Protein AF-A0A959Z8W5-F1 (afdb_monomer)

Structure (mmCIF, N/CA/C/O backbone):
data_AF-A0A959Z8W5-F1
#
_entry.id   AF-A0A959Z8W5-F1
#
loop_
_atom_site.group_PDB
_atom_site.id
_atom_site.type_symbol
_atom_site.label_atom_id
_atom_site.label_alt_id
_atom_site.label_comp_id
_atom_site.label_asym_id
_atom_site.label_entity_id
_atom_site.label_seq_id
_atom_site.pdbx_PDB_ins_code
_atom_site.Cartn_x
_atom_site.Cartn_y
_atom_site.Cartn_z
_atom_site.occupancy
_atom_site.B_iso_or_equiv
_atom_site.auth_seq_id
_atom_site.auth_comp_id
_atom_site.auth_asym_id
_atom_site.auth_atom_id
_atom_site.pdbx_PD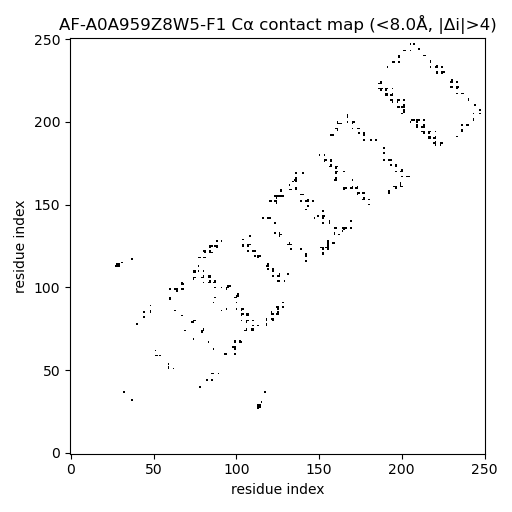B_model_num
ATOM 1 N N . MET A 1 1 ? 39.861 -3.688 -8.720 1.00 27.86 1 MET A N 1
ATOM 2 C CA . MET A 1 1 ? 38.473 -4.022 -9.106 1.00 27.86 1 MET A CA 1
ATOM 3 C C . MET A 1 1 ? 37.685 -4.248 -7.831 1.00 27.86 1 MET A C 1
ATOM 5 O O . MET A 1 1 ? 37.927 -5.244 -7.167 1.00 27.86 1 MET A O 1
ATOM 9 N N . THR A 1 2 ? 36.816 -3.315 -7.447 1.00 24.50 2 THR A N 1
ATOM 10 C CA . THR A 1 2 ? 36.090 -3.386 -6.170 1.00 24.50 2 THR A CA 1
ATOM 11 C C . THR A 1 2 ? 34.613 -3.610 -6.470 1.00 24.50 2 THR A C 1
ATOM 13 O O . THR A 1 2 ? 33.939 -2.719 -6.983 1.00 24.50 2 THR A O 1
ATOM 16 N N . LEU A 1 3 ? 34.141 -4.837 -6.227 1.00 22.05 3 LEU A N 1
ATOM 17 C CA . LEU A 1 3 ? 32.736 -5.229 -6.326 1.00 22.05 3 LEU A CA 1
ATOM 18 C C . LEU A 1 3 ? 31.924 -4.421 -5.301 1.00 22.05 3 LEU A C 1
ATOM 20 O O . LEU A 1 3 ? 32.094 -4.592 -4.096 1.00 22.05 3 LEU A O 1
ATOM 24 N N . VAL A 1 4 ? 31.037 -3.548 -5.776 1.00 25.16 4 VAL A N 1
ATOM 25 C CA . VAL A 1 4 ? 30.042 -2.880 -4.931 1.00 25.16 4 VAL A 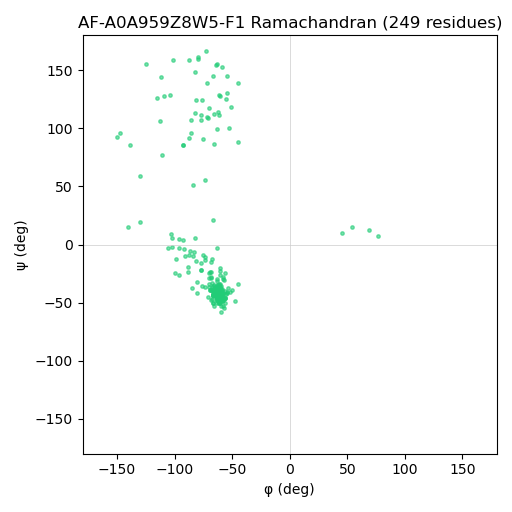CA 1
ATOM 26 C C . VAL A 1 4 ? 28.867 -3.835 -4.760 1.00 25.16 4 VAL A C 1
ATOM 28 O O . VAL A 1 4 ? 28.174 -4.167 -5.723 1.00 25.16 4 VAL A O 1
ATOM 31 N N . ALA A 1 5 ? 28.694 -4.299 -3.524 1.00 25.30 5 ALA A N 1
ATOM 32 C CA . ALA A 1 5 ? 27.608 -5.158 -3.093 1.00 25.30 5 ALA A CA 1
ATOM 33 C C . ALA A 1 5 ? 26.243 -4.540 -3.432 1.00 25.30 5 ALA A C 1
ATOM 35 O O . ALA A 1 5 ? 25.961 -3.372 -3.162 1.00 25.30 5 ALA A O 1
ATOM 36 N N . ILE A 1 6 ? 25.409 -5.369 -4.049 1.00 27.94 6 ILE A N 1
ATOM 37 C CA . ILE A 1 6 ? 24.016 -5.106 -4.383 1.00 27.94 6 ILE A CA 1
ATOM 38 C C . ILE A 1 6 ? 23.238 -4.864 -3.084 1.00 27.94 6 ILE A C 1
ATOM 40 O O . ILE A 1 6 ? 23.301 -5.659 -2.149 1.00 27.94 6 ILE A O 1
ATOM 44 N N . VAL A 1 7 ? 22.500 -3.756 -3.047 1.00 27.61 7 VAL A N 1
ATOM 45 C CA . VAL A 1 7 ? 21.592 -3.372 -1.963 1.00 27.61 7 VAL A CA 1
ATOM 46 C C . VAL A 1 7 ? 20.471 -4.410 -1.854 1.00 27.61 7 VAL A C 1
ATOM 48 O O . VAL A 1 7 ? 19.506 -4.387 -2.614 1.00 27.61 7 VAL A O 1
ATOM 51 N N . ILE A 1 8 ? 20.616 -5.327 -0.897 1.00 27.12 8 ILE A N 1
ATOM 52 C CA . ILE A 1 8 ? 19.532 -6.151 -0.363 1.00 27.12 8 ILE A CA 1
ATOM 53 C C . ILE A 1 8 ? 18.855 -5.338 0.740 1.00 27.12 8 ILE A C 1
ATOM 55 O O . ILE A 1 8 ? 19.376 -5.155 1.835 1.00 27.12 8 ILE A O 1
ATOM 59 N N . SER A 1 9 ? 17.663 -4.856 0.438 1.00 28.47 9 SER A N 1
ATOM 60 C CA . SER A 1 9 ? 16.663 -4.416 1.408 1.00 28.47 9 SER A CA 1
ATOM 61 C C . SER A 1 9 ? 15.346 -4.700 0.702 1.00 28.47 9 SER A C 1
ATOM 63 O O . SER A 1 9 ? 15.004 -3.966 -0.217 1.00 28.47 9 SER A O 1
ATOM 65 N N . VAL A 1 10 ? 14.724 -5.868 0.885 1.00 27.19 10 VAL A N 1
ATOM 66 C CA . VAL A 1 10 ? 13.944 -6.254 2.069 1.00 27.19 10 VAL A CA 1
ATOM 67 C C . VAL A 1 10 ? 14.078 -7.772 2.297 1.00 27.19 10 VAL A C 1
ATOM 69 O O . VAL A 1 10 ? 13.389 -8.558 1.662 1.00 27.19 10 VAL A O 1
ATOM 72 N N . ALA A 1 11 ? 14.989 -8.205 3.170 1.00 25.88 11 ALA A N 1
ATOM 73 C CA . ALA A 1 11 ? 15.106 -9.619 3.565 1.00 25.88 11 ALA A CA 1
ATOM 74 C C . ALA A 1 11 ? 15.402 -9.805 5.063 1.00 25.88 11 ALA A C 1
ATOM 76 O O . ALA A 1 11 ? 15.758 -10.892 5.505 1.00 25.88 11 ALA A O 1
ATOM 77 N N . SER A 1 12 ? 15.227 -8.765 5.881 1.00 26.31 12 SER A N 1
ATOM 78 C CA . SER A 1 12 ? 15.556 -8.831 7.312 1.00 26.31 12 SER A CA 1
ATOM 79 C C . SER A 1 12 ? 14.464 -9.463 8.188 1.00 26.31 12 SER A C 1
ATOM 81 O O . SER A 1 12 ? 14.635 -9.518 9.397 1.00 26.31 12 SER A O 1
ATOM 83 N N . PHE A 1 13 ? 13.385 -9.995 7.599 1.00 28.09 13 PHE A N 1
ATOM 84 C CA . PHE A 1 13 ? 12.475 -10.934 8.278 1.00 28.09 13 PHE A CA 1
ATOM 85 C C . PHE A 1 13 ? 12.639 -12.388 7.804 1.00 28.09 13 PHE A C 1
ATOM 87 O O . PHE A 1 13 ? 12.029 -13.281 8.378 1.00 28.09 13 PHE A O 1
ATOM 94 N N . ALA A 1 14 ? 13.502 -12.654 6.815 1.00 28.59 14 ALA A N 1
ATOM 95 C CA . ALA A 1 14 ? 13.759 -14.010 6.318 1.00 28.59 14 ALA A CA 1
ATOM 96 C C . ALA A 1 14 ? 14.942 -14.712 7.022 1.00 28.59 14 ALA A C 1
ATOM 98 O O . ALA A 1 14 ? 15.214 -15.875 6.748 1.00 28.59 14 ALA A O 1
ATOM 99 N N . GLN A 1 15 ? 15.663 -14.031 7.924 1.00 26.67 15 GLN A N 1
ATOM 100 C CA . GLN A 1 15 ? 16.891 -14.555 8.550 1.00 26.67 15 GLN A CA 1
ATOM 101 C C . GLN A 1 15 ? 16.711 -15.209 9.928 1.00 26.67 15 GLN A C 1
ATOM 103 O O . GLN A 1 15 ? 17.691 -15.654 10.519 1.00 26.67 15 GLN A O 1
ATOM 108 N N . GLN A 1 16 ? 15.482 -15.348 10.423 1.00 26.64 16 GLN A N 1
ATOM 109 C CA . GLN A 1 16 ? 15.185 -16.241 11.545 1.00 26.64 16 GLN A CA 1
ATOM 110 C C . GLN A 1 16 ? 14.350 -17.414 11.048 1.00 26.64 16 GLN A C 1
ATOM 112 O O . GLN A 1 16 ? 13.144 -17.396 11.225 1.00 26.64 16 GLN A O 1
ATOM 117 N N . GLY A 1 17 ? 14.997 -18.383 10.390 1.00 24.77 17 GLY A N 1
ATOM 118 C CA . GLY A 1 17 ? 14.692 -19.825 10.429 1.00 24.77 17 GLY A CA 1
ATOM 119 C C . GLY A 1 17 ? 13.252 -20.347 10.312 1.00 24.77 17 GLY A C 1
ATOM 120 O O . GLY A 1 17 ? 13.052 -21.537 10.526 1.00 24.77 17 GLY A O 1
ATOM 121 N N . TYR A 1 18 ? 12.254 -19.535 9.984 1.00 27.22 18 TYR A N 1
ATOM 122 C CA . TYR A 1 18 ? 10.923 -20.003 9.648 1.00 27.22 18 TYR A CA 1
ATOM 123 C C . TYR A 1 18 ? 10.932 -20.303 8.157 1.00 27.22 18 TYR A C 1
ATOM 125 O O . TYR A 1 18 ? 10.684 -19.432 7.322 1.00 27.22 18 TYR A O 1
ATOM 133 N N . GLU A 1 19 ? 11.248 -21.553 7.824 1.00 22.69 19 GLU A N 1
ATOM 134 C CA . GLU A 1 19 ? 10.741 -22.153 6.598 1.00 22.69 19 GLU A CA 1
ATOM 135 C C . GLU A 1 19 ? 9.223 -21.967 6.621 1.00 22.69 19 GLU A C 1
ATOM 137 O O . GLU A 1 19 ? 8.518 -22.656 7.352 1.00 22.69 19 GLU A O 1
ATOM 142 N N . VAL A 1 20 ? 8.710 -20.975 5.891 1.00 30.56 20 VAL A N 1
ATOM 143 C CA . VAL A 1 20 ? 7.276 -20.884 5.628 1.00 30.56 20 VAL A CA 1
ATOM 144 C C . VAL A 1 20 ? 6.994 -22.028 4.660 1.00 30.56 20 VAL A C 1
ATOM 146 O O . VAL A 1 20 ? 7.449 -21.955 3.513 1.00 30.56 20 VAL A O 1
ATOM 149 N N . PRO A 1 21 ? 6.306 -23.107 5.079 1.00 26.64 21 PRO A N 1
ATOM 150 C CA . PRO A 1 21 ? 5.976 -24.180 4.161 1.00 26.64 21 PRO A CA 1
ATOM 151 C C . PRO A 1 21 ? 5.116 -23.562 3.065 1.00 26.64 21 PRO A C 1
ATOM 153 O O . PRO A 1 21 ? 4.141 -22.870 3.366 1.00 26.64 21 PRO A O 1
ATOM 156 N N . ALA A 1 22 ? 5.482 -23.775 1.803 1.00 30.08 22 ALA A N 1
ATOM 157 C CA . ALA A 1 22 ? 4.639 -23.394 0.679 1.00 30.08 22 ALA A CA 1
ATOM 158 C C . ALA A 1 22 ? 3.229 -23.963 0.918 1.00 30.08 22 ALA A C 1
ATOM 160 O O . ALA A 1 22 ? 3.099 -25.187 1.012 1.00 30.08 22 ALA A O 1
ATOM 161 N N . PRO A 1 23 ? 2.166 -23.148 1.044 1.00 36.59 23 PRO A N 1
ATOM 162 C CA . PRO A 1 23 ? 0.847 -23.701 1.241 1.00 36.59 23 PRO A CA 1
ATOM 163 C C . PRO A 1 23 ? 0.265 -24.014 -0.129 1.00 36.59 23 PRO A C 1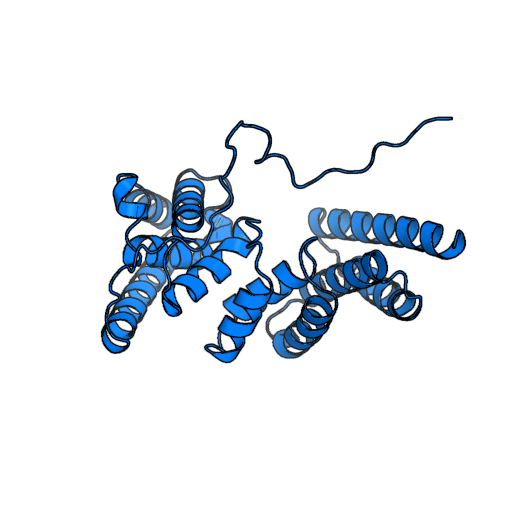
ATOM 165 O O . PRO A 1 23 ? -0.303 -23.178 -0.831 1.00 36.59 23 PRO A O 1
ATOM 168 N N . TRP A 1 24 ? 0.432 -25.276 -0.497 1.00 29.00 24 TRP A N 1
ATOM 169 C CA . TRP A 1 24 ? -0.502 -26.006 -1.334 1.00 29.00 24 TRP A CA 1
ATOM 170 C C . TRP A 1 24 ? -1.925 -25.724 -0.842 1.00 29.00 24 TRP A C 1
ATOM 172 O O . TRP A 1 24 ? -2.165 -25.702 0.365 1.00 29.00 24 TRP A O 1
ATOM 182 N N . TYR A 1 25 ? -2.851 -25.529 -1.782 1.00 32.31 25 TYR A N 1
ATOM 183 C CA . TYR A 1 25 ? -4.300 -25.498 -1.582 1.00 32.31 25 TYR A CA 1
ATOM 184 C C . TYR A 1 25 ? -4.748 -26.658 -0.674 1.00 32.31 25 TYR A C 1
ATOM 186 O O . TYR A 1 25 ? -5.047 -27.753 -1.151 1.00 32.31 25 TYR A O 1
ATOM 194 N N . SER A 1 26 ? -4.754 -26.452 0.643 1.00 32.94 26 SER A N 1
ATOM 195 C CA . SER A 1 26 ? -5.121 -27.476 1.615 1.00 32.94 26 SER A CA 1
ATOM 196 C C . SER A 1 26 ? -6.523 -27.189 2.140 1.00 32.94 26 SER A C 1
ATOM 198 O O . SER A 1 26 ? -6.872 -26.070 2.512 1.00 32.94 26 SER A O 1
ATOM 200 N N . LYS A 1 27 ? -7.338 -28.238 2.062 1.00 32.72 27 LYS A N 1
ATOM 201 C CA . LYS A 1 27 ? -8.796 -28.290 2.154 1.00 32.72 27 LYS A CA 1
ATOM 202 C C . LYS A 1 27 ? -9.329 -28.080 3.576 1.00 32.72 27 LYS A C 1
ATOM 204 O O . LYS A 1 27 ? -10.093 -28.906 4.069 1.00 32.72 27 LYS A O 1
ATOM 209 N N . THR A 1 28 ? -8.985 -26.991 4.245 1.00 34.94 28 THR A N 1
ATOM 210 C CA . THR A 1 28 ? -9.750 -26.548 5.419 1.00 34.94 28 THR A CA 1
ATOM 211 C C . THR A 1 28 ? -10.799 -25.554 4.962 1.00 34.94 28 THR A C 1
ATOM 213 O O . THR A 1 28 ? -10.593 -24.346 4.960 1.00 34.94 28 THR A O 1
ATOM 216 N N . SER A 1 29 ? -11.947 -26.087 4.538 1.00 34.78 29 SER A N 1
ATOM 217 C CA . SER A 1 29 ? -13.153 -25.298 4.311 1.00 34.78 29 SER A CA 1
ATOM 218 C C . SER A 1 29 ? -13.640 -24.751 5.653 1.00 34.78 29 SER A C 1
ATOM 220 O O . SER A 1 29 ? -14.463 -25.372 6.332 1.00 34.78 29 SER A O 1
ATOM 222 N N . VAL A 1 30 ? -13.117 -23.597 6.061 1.00 40.31 30 VAL A N 1
ATOM 223 C CA . VAL A 1 30 ? -13.756 -22.786 7.095 1.00 40.31 30 VAL A CA 1
ATOM 224 C C . VAL A 1 30 ? -15.125 -22.416 6.530 1.00 40.31 30 VAL A C 1
ATOM 226 O O . VAL A 1 30 ? -15.213 -21.731 5.515 1.00 40.31 30 VAL A O 1
ATOM 229 N N . LYS A 1 31 ? -16.208 -22.951 7.106 1.00 38.69 31 LYS A N 1
ATOM 230 C CA . LYS A 1 31 ? -17.566 -22.565 6.704 1.00 38.69 31 LYS A CA 1
ATOM 231 C C . LYS A 1 31 ? -17.759 -21.103 7.074 1.00 38.69 31 LYS A C 1
ATOM 233 O O . LYS A 1 31 ? -17.795 -20.763 8.252 1.00 38.69 31 LYS A O 1
ATOM 238 N N . LEU A 1 32 ? -17.868 -20.267 6.053 1.00 47.50 32 LEU A N 1
ATOM 239 C CA . LEU A 1 32 ? -17.951 -18.830 6.226 1.00 47.50 32 LEU A CA 1
ATOM 240 C C . LEU A 1 32 ? -19.368 -18.376 6.557 1.00 47.50 32 LEU A C 1
ATOM 242 O O . LEU A 1 32 ? -20.346 -18.970 6.086 1.00 47.50 32 LEU A O 1
ATOM 246 N N . PRO A 1 33 ? -19.491 -17.296 7.333 1.00 47.97 33 PRO A N 1
ATOM 247 C CA . PRO A 1 33 ? -20.766 -16.651 7.546 1.00 47.97 33 PRO A CA 1
ATOM 248 C C . PRO A 1 33 ? -21.302 -15.996 6.258 1.00 47.97 33 PRO A C 1
ATOM 250 O O . PRO A 1 33 ? -20.554 -15.480 5.430 1.00 47.97 33 PRO A O 1
ATOM 253 N N . LYS A 1 34 ? -22.629 -16.022 6.071 1.00 55.03 34 LYS A N 1
ATOM 254 C CA . LYS A 1 34 ? -23.312 -15.441 4.896 1.00 55.03 34 LYS A CA 1
ATOM 255 C C . LYS A 1 34 ? -23.011 -13.936 4.772 1.00 55.03 34 LYS A C 1
ATOM 257 O O . LYS A 1 34 ? -22.847 -13.253 5.778 1.00 55.03 34 LYS A O 1
ATOM 262 N N . THR A 1 35 ? -23.048 -13.388 3.556 1.00 58.50 35 THR A N 1
ATOM 263 C CA . THR A 1 35 ? -22.779 -11.970 3.209 1.00 58.50 35 THR A CA 1
ATOM 264 C C . THR A 1 35 ? -23.434 -10.921 4.124 1.00 58.50 35 THR A C 1
ATOM 266 O O . THR A 1 35 ? -22.830 -9.879 4.378 1.00 58.50 35 THR A O 1
ATOM 269 N N . ALA A 1 36 ? -24.630 -11.188 4.661 1.00 58.25 36 ALA A N 1
ATOM 270 C CA . ALA A 1 36 ? -25.321 -10.299 5.605 1.00 58.25 36 ALA A CA 1
ATOM 271 C C . ALA A 1 36 ? -24.618 -10.180 6.976 1.00 58.25 36 ALA A C 1
ATOM 273 O O . ALA A 1 36 ? -24.615 -9.117 7.592 1.00 58.25 36 ALA A O 1
ATOM 274 N N . GLN A 1 37 ? -23.964 -11.241 7.452 1.00 68.00 37 GLN A N 1
ATOM 275 C CA . GLN A 1 37 ? -23.247 -11.232 8.731 1.00 68.00 37 GLN A CA 1
ATOM 276 C C . GLN A 1 37 ? -21.984 -10.360 8.663 1.00 68.00 37 GLN A C 1
ATOM 278 O O . GLN A 1 37 ? -21.688 -9.626 9.605 1.00 68.00 37 GLN A O 1
ATOM 283 N N . TRP A 1 38 ? -21.289 -10.355 7.522 1.00 73.31 38 TRP A N 1
ATOM 284 C CA . TRP A 1 38 ? -20.138 -9.478 7.295 1.00 73.31 38 TRP A CA 1
ATOM 285 C C . TRP A 1 38 ? -20.515 -7.997 7.190 1.00 73.31 38 TRP A C 1
ATOM 287 O O . TRP A 1 38 ? -19.712 -7.143 7.554 1.00 73.31 38 TRP A O 1
ATOM 297 N N . GLN A 1 39 ? -21.722 -7.654 6.727 1.00 72.12 39 GLN A N 1
ATOM 298 C CA . GLN A 1 39 ? -22.191 -6.261 6.739 1.00 72.12 39 GLN A CA 1
ATOM 299 C C . GLN A 1 39 ? -22.302 -5.722 8.171 1.00 72.12 39 GLN A C 1
ATOM 301 O O . GLN A 1 39 ? -21.685 -4.704 8.483 1.00 72.12 39 GLN A O 1
ATOM 306 N N . ASN A 1 40 ? -22.974 -6.456 9.062 1.00 77.06 40 ASN A N 1
ATOM 307 C CA . ASN A 1 40 ? -23.084 -6.077 10.475 1.00 77.06 40 ASN A CA 1
ATOM 308 C C . ASN A 1 40 ? -21.713 -6.043 11.170 1.00 77.06 40 ASN A C 1
ATOM 310 O O . ASN A 1 40 ? -21.427 -5.159 11.984 1.00 77.06 40 ASN A O 1
ATOM 314 N N . TYR A 1 41 ? -20.835 -6.993 10.833 1.00 81.44 41 TYR A N 1
ATOM 315 C CA . TYR A 1 41 ? -19.485 -7.024 11.387 1.00 81.44 41 TYR A CA 1
ATOM 316 C C . TYR A 1 41 ? -18.650 -5.819 10.933 1.00 81.44 41 TYR A C 1
ATOM 318 O O . TYR A 1 41 ? -18.000 -5.175 11.756 1.00 81.44 41 TYR A O 1
ATOM 326 N N . ARG A 1 42 ? -18.732 -5.440 9.651 1.00 79.62 42 ARG A N 1
ATOM 327 C CA . ARG A 1 42 ? -18.086 -4.235 9.112 1.00 79.62 42 ARG A CA 1
ATOM 328 C C . ARG A 1 42 ? -18.508 -2.981 9.846 1.00 79.62 42 ARG A C 1
ATOM 330 O O . ARG A 1 42 ? -17.646 -2.222 10.280 1.00 79.62 42 ARG A O 1
ATOM 337 N N . GLU A 1 43 ? -19.809 -2.778 10.003 1.00 83.19 43 GLU A N 1
ATOM 338 C CA . GLU A 1 43 ? -20.340 -1.616 10.710 1.00 83.19 43 GLU A CA 1
ATOM 339 C C . GLU A 1 43 ? -19.822 -1.570 12.153 1.00 83.19 43 GLU A C 1
ATOM 341 O O . GLU A 1 43 ? -19.323 -0.542 12.614 1.00 83.19 43 GLU A O 1
ATOM 346 N N . THR A 1 44 ? -19.813 -2.718 12.834 1.00 87.56 44 THR A N 1
ATOM 347 C CA . THR A 1 44 ? -19.258 -2.844 14.189 1.00 87.56 44 THR A CA 1
ATOM 348 C C . THR A 1 44 ? -17.778 -2.451 14.244 1.00 87.56 44 THR A C 1
ATOM 350 O O . THR A 1 44 ? -17.363 -1.705 15.135 1.00 87.56 44 THR A O 1
ATOM 353 N N . VAL A 1 45 ? -16.967 -2.923 13.295 1.00 87.69 45 VAL A N 1
ATOM 354 C CA . VAL A 1 45 ? -15.532 -2.608 13.225 1.00 87.69 45 VAL A CA 1
ATOM 355 C C . VAL A 1 45 ? -15.304 -1.129 12.908 1.00 87.69 45 VAL A C 1
ATOM 357 O O . VAL A 1 45 ? -14.500 -0.482 13.580 1.00 87.69 45 VAL A O 1
ATOM 360 N N . GLN A 1 46 ? -16.050 -0.557 11.963 1.00 86.56 46 GLN A N 1
ATOM 361 C CA . GLN A 1 46 ? -15.951 0.866 11.625 1.00 86.56 46 GLN A CA 1
ATOM 362 C C . GLN A 1 46 ? -16.386 1.770 12.785 1.00 86.56 46 GLN A C 1
ATOM 364 O O . GLN A 1 46 ? -15.741 2.790 13.047 1.00 86.56 46 GLN A O 1
ATOM 369 N N . ASN A 1 47 ? -17.399 1.371 13.556 1.00 87.88 47 ASN A N 1
ATOM 370 C CA . ASN A 1 47 ? -17.796 2.065 14.780 1.00 87.88 47 ASN A CA 1
ATOM 371 C C . ASN A 1 47 ? -16.686 2.024 15.840 1.00 87.88 47 ASN A C 1
ATOM 373 O O . ASN A 1 47 ? -16.367 3.052 16.442 1.00 87.88 47 ASN A O 1
ATOM 377 N N . ARG A 1 48 ? -16.024 0.873 16.021 1.00 90.75 48 ARG A N 1
ATOM 378 C CA . ARG A 1 48 ? -14.862 0.748 16.921 1.00 90.75 48 ARG A CA 1
ATOM 379 C C . ARG A 1 48 ? -13.689 1.620 16.474 1.00 90.75 48 ARG A C 1
ATOM 381 O O . ARG A 1 48 ? -13.109 2.320 17.300 1.00 90.75 48 ARG A O 1
ATOM 388 N N . ILE A 1 49 ? -13.354 1.622 15.185 1.00 91.38 49 ILE A N 1
ATOM 389 C CA . ILE A 1 49 ? -12.287 2.473 14.635 1.00 91.38 49 ILE A CA 1
ATOM 390 C C . ILE A 1 49 ? -12.630 3.950 14.830 1.00 91.38 49 ILE A C 1
ATOM 392 O O . ILE A 1 49 ? -11.783 4.731 15.259 1.00 91.38 49 ILE A O 1
ATOM 396 N N . SER A 1 50 ? -13.880 4.335 14.579 1.00 91.31 50 SER A N 1
ATOM 397 C CA . SER A 1 50 ? -14.358 5.707 14.767 1.00 91.31 50 SER A CA 1
ATOM 398 C C . SER A 1 50 ? -14.281 6.147 16.227 1.00 91.31 50 SER A C 1
ATOM 400 O O . SER A 1 50 ? -13.863 7.269 16.509 1.00 91.31 50 SER A O 1
ATOM 402 N N . PHE A 1 51 ? -14.617 5.257 17.162 1.00 93.44 51 PHE A N 1
ATOM 403 C CA . PHE A 1 51 ? -14.431 5.487 18.592 1.00 93.44 51 PHE A CA 1
ATOM 404 C C . PHE A 1 51 ? -12.948 5.694 18.940 1.00 93.44 51 PHE A C 1
ATOM 406 O O . PHE A 1 51 ? -12.594 6.704 19.544 1.00 93.44 51 PHE A O 1
ATOM 413 N N . LEU A 1 52 ? -12.060 4.804 18.483 1.00 93.31 52 LEU A N 1
ATOM 414 C CA . LEU A 1 52 ? -10.615 4.914 18.716 1.00 93.31 52 LEU A CA 1
ATOM 415 C C . LEU A 1 52 ? -10.017 6.205 18.126 1.00 93.31 52 LEU A C 1
ATOM 417 O O . LEU A 1 52 ? -9.136 6.808 18.739 1.00 93.31 52 LEU A O 1
ATOM 421 N N . ARG A 1 53 ? -10.499 6.663 16.960 1.00 92.94 53 ARG A N 1
ATOM 422 C CA . ARG A 1 53 ? -10.064 7.923 16.324 1.00 92.94 53 ARG A CA 1
ATOM 423 C C . ARG A 1 53 ? -10.398 9.158 17.162 1.00 92.94 53 ARG A C 1
ATOM 425 O O . ARG A 1 53 ? -9.645 10.125 17.103 1.00 92.94 53 ARG A O 1
ATOM 432 N N . LYS A 1 54 ? -11.495 9.126 17.922 1.00 94.19 54 LYS A N 1
ATOM 433 C CA . LYS A 1 54 ? -11.929 10.225 18.800 1.00 94.19 54 LYS A CA 1
ATOM 434 C C . LYS A 1 54 ? -11.202 10.242 20.147 1.00 94.19 54 LYS A C 1
ATOM 436 O O . LYS A 1 54 ? -11.285 11.235 20.858 1.00 94.19 54 LYS A O 1
ATOM 441 N N . ASP A 1 55 ? -10.505 9.163 20.495 1.00 93.94 55 ASP A N 1
ATOM 442 C CA . ASP A 1 55 ? -9.775 9.056 21.757 1.00 93.94 55 ASP A CA 1
ATOM 443 C C . ASP A 1 55 ? -8.421 9.789 21.706 1.00 93.94 55 ASP A C 1
ATOM 445 O O . ASP A 1 55 ? -7.873 10.051 20.623 1.00 93.94 55 ASP A O 1
ATOM 449 N N . THR A 1 56 ? -7.859 10.075 22.884 1.00 95.69 56 THR A N 1
ATOM 450 C CA . THR A 1 56 ? -6.502 10.624 23.024 1.00 95.69 56 THR A CA 1
ATOM 451 C C . THR A 1 56 ? -5.470 9.623 22.503 1.00 95.69 56 THR A C 1
ATOM 453 O O . THR A 1 56 ? -5.714 8.416 22.471 1.00 95.69 56 THR A O 1
ATOM 456 N N . LEU A 1 57 ? -4.292 10.098 22.084 1.00 92.75 57 LEU A N 1
ATOM 457 C CA . LEU A 1 57 ? -3.247 9.219 21.544 1.00 92.75 57 LEU A CA 1
ATOM 458 C C . LEU A 1 57 ? -2.831 8.124 22.543 1.00 92.75 57 LEU A C 1
ATOM 460 O O . LEU A 1 57 ? -2.644 6.973 22.151 1.00 92.75 57 LEU A O 1
ATOM 464 N N . GLU A 1 58 ? -2.702 8.482 23.819 1.00 93.88 58 GLU A N 1
ATOM 465 C CA . GLU A 1 58 ? -2.316 7.567 24.894 1.00 93.88 58 GLU A CA 1
ATOM 466 C C . GLU A 1 58 ? -3.379 6.487 25.127 1.00 93.88 58 GLU A C 1
ATOM 468 O O . GLU A 1 58 ? -3.084 5.293 25.015 1.00 93.88 58 GLU A O 1
ATOM 473 N N . ASN A 1 59 ? -4.636 6.891 25.330 1.00 94.25 59 ASN A N 1
ATOM 474 C CA . ASN A 1 59 ? -5.745 5.958 25.517 1.00 94.25 59 ASN A CA 1
ATOM 475 C C . ASN A 1 59 ? -5.936 5.062 24.296 1.00 94.25 59 ASN A C 1
ATOM 477 O O . ASN A 1 59 ? -6.140 3.854 24.425 1.00 94.25 59 ASN A O 1
ATOM 481 N N . ARG A 1 60 ? -5.832 5.635 23.094 1.00 94.31 60 ARG A N 1
ATOM 482 C CA . ARG A 1 60 ? -5.920 4.892 21.839 1.00 94.31 60 ARG A CA 1
ATOM 483 C C . ARG A 1 60 ? -4.857 3.801 21.775 1.00 94.31 60 ARG A C 1
ATOM 485 O O . ARG A 1 60 ? -5.197 2.658 21.480 1.00 94.31 60 ARG A O 1
ATOM 492 N N . ARG A 1 61 ? -3.594 4.117 22.085 1.00 92.50 61 ARG A N 1
ATOM 493 C CA . ARG A 1 61 ? -2.502 3.128 22.130 1.00 92.50 61 ARG A CA 1
ATOM 494 C C . ARG A 1 61 ? -2.785 2.026 23.149 1.00 92.50 61 ARG A C 1
ATOM 496 O O . ARG A 1 61 ? -2.683 0.853 22.800 1.00 92.50 61 ARG A O 1
ATOM 503 N N . ALA A 1 62 ? -3.203 2.387 24.362 1.00 91.69 62 ALA A N 1
ATOM 504 C CA . ALA A 1 62 ? -3.524 1.423 25.414 1.00 91.69 62 ALA A CA 1
ATOM 505 C C . ALA A 1 62 ? -4.687 0.491 25.024 1.00 91.69 62 ALA A C 1
ATOM 507 O O . ALA A 1 62 ? -4.610 -0.726 25.198 1.00 91.69 62 ALA A O 1
ATOM 508 N N . ARG A 1 63 ? -5.757 1.038 24.434 1.00 93.31 63 ARG A N 1
ATOM 509 C CA . ARG A 1 63 ? -6.913 0.257 23.969 1.00 93.31 63 ARG A CA 1
ATOM 510 C C . ARG A 1 63 ? -6.558 -0.655 22.805 1.00 93.31 63 ARG A C 1
ATOM 512 O O . ARG A 1 63 ? -6.970 -1.810 22.819 1.00 93.31 63 ARG A O 1
ATOM 519 N N . ILE A 1 64 ? -5.800 -0.165 21.823 1.00 92.94 64 ILE A N 1
ATOM 520 C CA . ILE A 1 64 ? -5.371 -0.996 20.693 1.00 92.94 64 ILE A CA 1
ATOM 521 C C . ILE A 1 64 ? -4.472 -2.132 21.188 1.00 92.94 64 ILE A C 1
ATOM 523 O O . ILE A 1 64 ? -4.676 -3.265 20.768 1.00 92.94 64 ILE A O 1
ATOM 527 N N . LEU A 1 65 ? -3.552 -1.870 22.124 1.00 93.12 65 LEU A N 1
ATOM 528 C CA . LEU A 1 65 ? -2.744 -2.922 22.747 1.00 93.12 65 LEU A CA 1
ATOM 529 C C . LEU A 1 65 ? -3.618 -3.966 23.451 1.00 93.12 65 LEU A C 1
ATOM 531 O O . LEU A 1 65 ? -3.391 -5.160 23.287 1.00 93.12 65 LEU A O 1
ATOM 535 N N . LYS A 1 66 ? -4.649 -3.541 24.189 1.00 91.31 66 LYS A N 1
ATOM 536 C CA . LYS A 1 66 ? -5.590 -4.467 24.833 1.00 91.31 66 LYS A CA 1
ATOM 537 C C . LYS A 1 66 ? -6.361 -5.314 23.816 1.00 91.31 66 LYS A C 1
ATOM 539 O O . LYS A 1 66 ? -6.511 -6.508 24.027 1.00 91.31 66 LYS A O 1
ATOM 544 N N . ILE A 1 67 ? -6.838 -4.712 22.723 1.00 89.06 67 ILE A N 1
ATOM 545 C CA . ILE A 1 67 ? -7.567 -5.420 21.656 1.00 89.06 67 ILE A CA 1
ATOM 546 C C . ILE A 1 67 ? -6.656 -6.420 20.943 1.00 89.06 67 ILE A C 1
ATOM 548 O O . ILE A 1 67 ? -7.085 -7.527 20.640 1.00 89.06 67 ILE A O 1
ATOM 552 N N . SER A 1 68 ? -5.409 -6.035 20.673 1.00 88.25 68 SER A N 1
ATOM 553 C CA . SER A 1 68 ? -4.457 -6.873 19.951 1.00 88.25 68 SER A CA 1
ATOM 554 C C . SER A 1 68 ? -3.747 -7.888 20.836 1.00 88.25 68 SER A C 1
ATOM 556 O O . SER 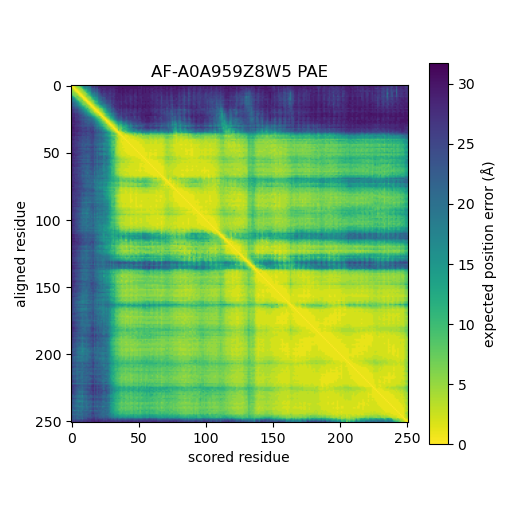A 1 68 ? -3.017 -8.713 20.313 1.00 88.25 68 SER A O 1
ATOM 558 N N . THR A 1 69 ? -3.931 -7.858 22.156 1.00 88.44 69 THR A N 1
ATOM 559 C CA . THR A 1 69 ? -3.378 -8.870 23.063 1.00 88.44 69 THR A CA 1
ATOM 560 C C . THR A 1 69 ? -4.415 -9.965 23.268 1.00 88.44 69 THR A C 1
ATOM 562 O O . THR A 1 69 ? -5.200 -9.936 24.213 1.00 88.44 69 THR A O 1
ATOM 565 N N . MET A 1 70 ? -4.419 -10.931 22.354 1.00 81.06 70 MET A N 1
ATOM 566 C CA . MET A 1 70 ? -5.238 -12.138 22.440 1.00 81.06 70 MET A CA 1
ATOM 567 C C . MET A 1 70 ? -4.357 -13.392 22.338 1.00 81.06 70 MET A C 1
ATOM 569 O O . MET A 1 70 ? -3.256 -13.320 21.783 1.00 81.06 70 MET A O 1
ATOM 573 N N . PRO A 1 71 ? -4.797 -14.543 22.883 1.00 79.00 71 PRO A N 1
ATOM 574 C CA . PRO A 1 71 ? -4.101 -15.811 22.691 1.00 79.00 71 PRO A CA 1
ATOM 575 C C . PRO A 1 71 ? -3.900 -16.109 21.203 1.00 79.00 71 PRO A C 1
ATOM 577 O O . PRO A 1 71 ? -4.782 -15.830 20.400 1.00 79.00 71 PRO A O 1
ATOM 580 N N . TYR A 1 72 ? -2.783 -16.736 20.833 1.00 68.25 72 TYR A N 1
ATOM 581 C CA . TYR A 1 72 ? -2.429 -16.973 19.427 1.00 68.25 72 TYR A CA 1
ATOM 582 C C . TYR A 1 72 ? -3.542 -17.654 18.607 1.00 68.25 72 TYR A C 1
ATOM 584 O O . TYR A 1 72 ? -3.835 -17.234 17.494 1.00 68.2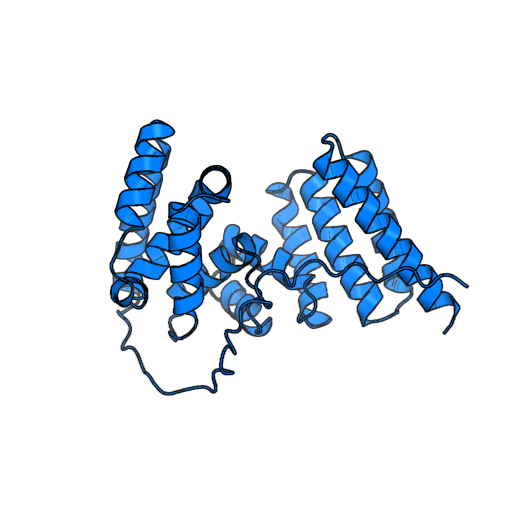5 72 TYR A O 1
ATOM 592 N N . ARG A 1 73 ? -4.229 -18.644 19.194 1.00 70.31 73 ARG A N 1
ATOM 593 C CA . ARG A 1 73 ? -5.360 -19.360 18.567 1.00 70.31 73 ARG A CA 1
ATOM 594 C C . ARG A 1 73 ? -6.538 -18.450 18.204 1.00 70.31 73 ARG A C 1
ATOM 596 O O . ARG A 1 73 ? -7.341 -18.788 17.346 1.00 70.31 73 ARG A O 1
ATOM 603 N N . GLU A 1 74 ? -6.666 -17.299 18.858 1.00 76.25 74 GLU A N 1
ATOM 604 C CA . GLU A 1 74 ? -7.706 -16.323 18.544 1.00 76.25 74 GLU A CA 1
ATOM 605 C C . GLU A 1 74 ? -7.380 -15.515 17.281 1.00 76.25 74 GLU A C 1
ATOM 607 O O . GLU A 1 74 ? -8.312 -15.023 16.650 1.00 76.25 74 GLU A O 1
ATOM 612 N N . TYR A 1 75 ? -6.109 -15.415 16.865 1.00 69.94 75 TYR A N 1
ATOM 613 C CA . TYR A 1 75 ? -5.737 -14.766 15.600 1.00 69.94 75 TYR A CA 1
ATOM 614 C C . TYR A 1 75 ? -6.175 -15.564 14.369 1.00 69.94 75 TYR A C 1
ATOM 616 O O . TYR A 1 75 ? -6.366 -14.983 13.308 1.00 69.94 75 TYR A O 1
ATOM 624 N N . GLU A 1 76 ? -6.364 -16.876 14.509 1.00 68.62 76 GLU A N 1
ATOM 625 C CA . GLU A 1 76 ? -6.819 -17.753 13.423 1.00 68.62 76 GLU A CA 1
ATOM 626 C C . GLU A 1 76 ? -8.312 -17.561 13.104 1.00 68.62 76 GLU A C 1
ATOM 628 O O . GLU A 1 76 ? -8.790 -18.015 12.064 1.00 68.62 76 GLU A O 1
ATOM 633 N N . LYS A 1 77 ? -9.064 -16.870 13.976 1.00 76.06 77 LYS A N 1
ATOM 634 C CA . LYS A 1 77 ? -10.475 -16.553 13.729 1.00 76.06 77 LYS A CA 1
ATOM 635 C C . LYS A 1 77 ? -10.588 -15.410 12.708 1.00 76.06 77 LYS A C 1
ATOM 637 O O . LYS A 1 77 ? -10.055 -14.325 12.978 1.00 76.06 77 LYS A O 1
ATOM 642 N N . PRO A 1 78 ? -11.318 -15.593 11.589 1.00 75.12 78 PRO A N 1
ATOM 643 C CA . PRO A 1 78 ? -11.427 -14.590 10.526 1.00 75.12 78 PRO A CA 1
ATOM 644 C C . PRO A 1 78 ? -11.874 -13.210 11.017 1.00 75.12 78 PRO A C 1
ATOM 646 O O . PRO A 1 78 ? -11.376 -12.189 10.556 1.00 75.12 78 PRO A O 1
ATOM 649 N N . GLU A 1 79 ? -12.781 -13.159 11.989 1.00 78.81 79 GLU A N 1
ATOM 650 C CA . GLU A 1 79 ? -13.301 -11.925 12.575 1.00 78.81 79 GLU A CA 1
ATOM 651 C C . GLU A 1 79 ? -12.206 -11.127 13.292 1.00 78.81 79 GLU A C 1
ATOM 653 O O . GLU A 1 79 ? -12.090 -9.913 13.123 1.00 78.81 79 GLU A O 1
ATOM 658 N N . ASN A 1 80 ? -11.362 -11.808 14.067 1.00 80.12 80 ASN A N 1
ATOM 659 C CA . ASN A 1 80 ? -10.292 -11.164 14.821 1.00 80.12 80 ASN A CA 1
ATOM 660 C C . ASN A 1 80 ? -9.187 -10.666 13.893 1.00 80.12 80 ASN A C 1
ATOM 662 O O . ASN A 1 80 ? -8.753 -9.521 14.022 1.00 80.12 80 ASN A O 1
ATOM 666 N N . ALA A 1 81 ? -8.766 -11.482 12.928 1.00 76.69 81 ALA A N 1
ATOM 667 C CA . ALA A 1 81 ? -7.787 -11.055 11.940 1.00 76.69 81 ALA A CA 1
ATOM 668 C C . ALA A 1 81 ? -8.339 -9.934 11.037 1.00 76.69 81 ALA A C 1
ATOM 670 O O . ALA A 1 81 ? -7.606 -8.988 10.753 1.00 76.69 81 ALA A O 1
ATOM 671 N N . TYR A 1 82 ? -9.634 -9.938 10.694 1.00 81.88 82 TYR A N 1
ATOM 672 C CA . TYR A 1 82 ? -10.296 -8.807 10.031 1.00 81.88 82 TYR A CA 1
ATOM 673 C C . TYR A 1 82 ? -10.232 -7.534 10.889 1.00 81.88 82 TYR A C 1
ATOM 675 O O . TYR A 1 82 ? -9.762 -6.493 10.435 1.00 81.88 82 TYR A O 1
ATOM 683 N N . LEU A 1 83 ? -10.657 -7.603 12.156 1.00 86.12 83 LEU A N 1
ATOM 684 C CA . LEU A 1 83 ? -10.632 -6.462 13.077 1.00 86.12 83 LEU A CA 1
ATOM 685 C C . LEU A 1 83 ? -9.220 -5.879 13.217 1.00 86.12 83 LEU A C 1
ATOM 687 O O . LEU A 1 83 ? -9.049 -4.660 13.169 1.00 86.12 83 LEU A O 1
ATOM 691 N N . LEU A 1 84 ? -8.216 -6.736 13.404 1.00 86.12 84 LEU A N 1
ATOM 692 C CA . LEU A 1 84 ? -6.829 -6.310 13.576 1.00 86.12 84 LEU A CA 1
ATOM 693 C C . LEU A 1 84 ? -6.232 -5.753 12.283 1.00 86.12 84 LEU A C 1
ATOM 695 O O . LEU A 1 84 ? -5.480 -4.783 12.352 1.00 86.12 84 LEU A O 1
ATOM 699 N N . SER A 1 85 ? -6.618 -6.285 11.123 1.00 83.56 85 SER A N 1
ATOM 700 C CA . SER A 1 85 ? -6.252 -5.732 9.814 1.00 83.56 85 SER A CA 1
ATOM 701 C C . SER A 1 85 ? -6.791 -4.313 9.648 1.00 83.56 85 SER A C 1
ATOM 703 O O . SER A 1 85 ? -6.029 -3.387 9.377 1.00 83.56 85 SER A O 1
ATOM 705 N N . GLU A 1 86 ? -8.083 -4.102 9.908 1.00 87.19 86 GLU A N 1
ATOM 706 C CA . GLU A 1 86 ? -8.706 -2.779 9.797 1.00 87.19 86 GLU A CA 1
ATOM 707 C C . GLU A 1 86 ? -8.144 -1.779 10.827 1.00 87.19 86 GLU A C 1
ATOM 709 O O . GLU A 1 86 ? -7.921 -0.611 10.500 1.00 87.19 86 GLU A O 1
ATOM 714 N N . ILE A 1 87 ? -7.854 -2.217 12.061 1.00 89.81 87 ILE A N 1
ATOM 715 C CA . ILE A 1 87 ? -7.168 -1.388 13.069 1.00 89.81 87 ILE A CA 1
ATOM 716 C C . ILE A 1 87 ? -5.770 -1.004 12.586 1.00 89.81 87 ILE A C 1
ATOM 718 O O . ILE A 1 87 ? -5.380 0.161 12.701 1.00 89.81 87 ILE A O 1
ATOM 722 N N . TYR A 1 88 ? -5.014 -1.962 12.052 1.00 86.88 88 TYR A N 1
ATOM 723 C CA . TYR A 1 88 ? -3.655 -1.715 11.596 1.00 86.88 88 TYR A CA 1
ATOM 724 C C . TYR A 1 88 ? -3.626 -0.716 10.445 1.00 86.88 88 TYR A C 1
ATOM 726 O O . TYR A 1 88 ? -2.857 0.242 10.489 1.00 86.88 88 TYR A O 1
ATOM 734 N N . VAL A 1 89 ? -4.538 -0.866 9.482 1.00 85.00 89 VAL A N 1
ATOM 735 C CA . VAL A 1 89 ? -4.725 0.087 8.383 1.00 85.00 89 VAL A CA 1
ATOM 736 C C . VAL A 1 89 ? -5.101 1.471 8.900 1.00 85.00 89 VAL A C 1
ATOM 738 O O . VAL A 1 89 ? -4.515 2.472 8.492 1.00 85.00 89 VAL A O 1
ATOM 741 N N . ALA A 1 90 ? -6.050 1.552 9.832 1.00 88.00 90 ALA A N 1
ATOM 742 C CA . ALA A 1 90 ? -6.546 2.828 10.331 1.00 88.00 90 ALA A CA 1
ATOM 743 C C . ALA A 1 90 ? -5.523 3.618 11.165 1.00 88.00 90 ALA A C 1
ATOM 745 O O . ALA A 1 90 ? -5.621 4.848 11.223 1.00 88.00 90 ALA A O 1
ATOM 746 N N . PHE A 1 91 ? -4.587 2.929 11.824 1.00 90.00 91 PHE A N 1
ATOM 747 C CA . PHE A 1 91 ? -3.692 3.506 12.832 1.00 90.00 91 PHE A CA 1
ATOM 748 C C . PHE A 1 91 ? -2.210 3.188 12.603 1.00 90.00 91 PHE A C 1
ATOM 750 O O . PHE A 1 91 ? -1.413 3.310 13.534 1.00 90.00 91 PHE A O 1
ATOM 757 N N . TYR A 1 92 ? -1.821 2.808 11.385 1.00 85.75 92 TYR A N 1
ATOM 758 C CA . TYR A 1 92 ? -0.459 2.373 11.074 1.00 85.75 92 TYR A CA 1
ATOM 759 C C . TYR A 1 92 ? 0.626 3.306 11.619 1.00 85.75 92 TYR A C 1
ATOM 761 O O . TYR A 1 92 ? 1.534 2.845 12.310 1.00 85.75 92 TYR A O 1
ATOM 769 N N . ASP A 1 93 ? 0.497 4.614 11.384 1.00 83.25 93 ASP A N 1
ATOM 770 C CA . ASP A 1 93 ? 1.518 5.606 11.744 1.00 83.25 93 ASP A CA 1
ATOM 771 C C . ASP A 1 93 ? 1.870 5.604 13.236 1.00 83.25 93 ASP A C 1
ATOM 773 O O . ASP A 1 93 ? 3.003 5.891 13.614 1.00 83.25 93 ASP A O 1
ATOM 777 N N . ILE A 1 94 ? 0.911 5.254 14.098 1.00 88.25 94 ILE A N 1
ATOM 778 C CA . ILE A 1 94 ? 1.119 5.206 15.550 1.00 88.25 94 ILE A CA 1
ATOM 779 C C . ILE A 1 94 ? 1.396 3.795 16.074 1.00 88.25 94 ILE A C 1
ATOM 781 O O . ILE A 1 94 ? 1.775 3.661 17.239 1.00 88.25 94 ILE A O 1
ATOM 785 N N . LEU A 1 95 ? 1.169 2.767 15.249 1.00 86.56 95 LEU A N 1
ATOM 786 C CA . LEU A 1 95 ? 1.367 1.358 15.586 1.00 86.56 95 LEU A CA 1
ATOM 787 C C . LEU A 1 95 ? 2.688 0.801 15.055 1.00 86.56 95 LEU A C 1
ATOM 789 O O . LEU A 1 95 ? 3.196 -0.174 15.614 1.00 86.56 95 LEU A O 1
ATOM 793 N N . ARG A 1 96 ? 3.260 1.389 14.002 1.00 81.12 96 ARG A N 1
ATOM 794 C CA . ARG A 1 96 ? 4.525 0.947 13.415 1.00 81.12 96 ARG A CA 1
ATOM 795 C C . ARG A 1 96 ? 5.630 0.908 14.477 1.00 81.12 96 ARG A C 1
ATOM 797 O O . ARG A 1 96 ? 5.889 1.901 15.148 1.00 81.12 96 ARG A O 1
ATOM 804 N N . GLY A 1 97 ? 6.281 -0.248 14.617 1.00 80.00 97 GLY A N 1
ATOM 805 C CA . GLY A 1 97 ? 7.355 -0.463 15.596 1.00 80.00 97 GLY A CA 1
ATOM 806 C C . GLY A 1 97 ? 6.887 -0.662 17.043 1.00 80.00 97 GLY A C 1
ATOM 807 O O . GLY A 1 97 ? 7.718 -0.708 17.942 1.00 80.00 97 GLY A O 1
ATOM 808 N N . THR A 1 98 ? 5.579 -0.785 17.289 1.00 87.12 98 THR A N 1
ATOM 809 C CA . THR A 1 98 ? 5.020 -1.066 18.623 1.00 87.12 98 THR A CA 1
ATOM 810 C C . THR A 1 98 ? 4.624 -2.536 18.768 1.00 87.12 98 THR A C 1
ATOM 812 O O . THR A 1 98 ? 4.325 -3.203 17.776 1.00 87.12 98 THR A O 1
ATOM 815 N N . GLN A 1 99 ? 4.514 -3.026 20.010 1.00 87.81 99 GLN A N 1
ATOM 816 C CA . GLN A 1 99 ? 3.994 -4.373 20.291 1.00 87.81 99 GLN A CA 1
ATOM 817 C C . GLN A 1 99 ? 2.605 -4.594 19.679 1.00 87.81 99 GLN A C 1
ATOM 819 O O . GLN A 1 99 ? 2.343 -5.632 19.081 1.00 87.81 99 GLN A O 1
ATOM 824 N N . ALA A 1 100 ? 1.719 -3.603 19.789 1.00 88.00 100 ALA A N 1
ATOM 825 C CA . ALA A 1 100 ? 0.375 -3.705 19.243 1.00 88.00 100 ALA A CA 1
ATOM 826 C C . ALA A 1 100 ? 0.383 -3.801 17.708 1.00 88.00 100 ALA A C 1
ATOM 828 O O . ALA A 1 100 ? -0.402 -4.557 17.141 1.00 88.00 100 ALA A O 1
ATOM 829 N N . GLY A 1 101 ? 1.291 -3.075 17.046 1.00 85.69 101 GLY A N 1
ATOM 830 C CA . GLY A 1 101 ? 1.517 -3.201 15.608 1.00 85.69 101 GLY A CA 1
ATOM 831 C C . GLY A 1 101 ? 2.032 -4.585 15.213 1.00 85.69 101 GLY A C 1
ATOM 832 O O . GLY A 1 101 ? 1.521 -5.159 14.257 1.00 85.69 101 GLY A O 1
ATOM 833 N N . ASN A 1 102 ? 2.969 -5.150 15.981 1.00 83.12 102 ASN A N 1
ATOM 834 C CA . ASN A 1 102 ? 3.478 -6.508 15.758 1.00 83.12 102 ASN A CA 1
ATOM 835 C C . ASN A 1 102 ? 2.375 -7.563 15.922 1.00 83.12 102 ASN A C 1
ATOM 837 O O . ASN A 1 102 ? 2.260 -8.463 15.097 1.00 83.12 102 ASN A O 1
ATOM 841 N N . ASN A 1 103 ? 1.516 -7.426 16.936 1.00 85.00 103 ASN A N 1
ATOM 842 C CA . ASN A 1 103 ? 0.374 -8.323 17.130 1.00 85.00 103 ASN A CA 1
ATOM 843 C C . ASN A 1 103 ? -0.597 -8.271 15.939 1.00 85.00 103 ASN A C 1
ATOM 845 O O . ASN A 1 103 ? -1.044 -9.314 15.466 1.00 85.00 103 ASN A O 1
ATOM 849 N N . CYS A 1 104 ? -0.894 -7.072 15.422 1.00 82.88 104 CYS A N 1
ATOM 850 C CA . CYS A 1 104 ? -1.742 -6.939 14.236 1.00 82.88 104 CYS A CA 1
ATOM 851 C C . CYS A 1 104 ? -1.084 -7.569 12.999 1.00 82.88 104 CYS A C 1
ATOM 853 O O . CYS A 1 104 ? -1.745 -8.307 12.275 1.00 82.88 104 CYS A O 1
ATOM 855 N N . ALA A 1 105 ? 0.215 -7.330 12.784 1.00 77.75 105 ALA A N 1
ATOM 856 C CA . ALA A 1 105 ? 0.976 -7.922 11.683 1.00 77.75 105 ALA A CA 1
ATOM 857 C C . ALA A 1 105 ? 0.978 -9.460 11.733 1.00 77.75 105 ALA A C 1
ATOM 859 O O . ALA A 1 105 ? 0.767 -10.110 10.711 1.00 77.75 105 ALA A O 1
ATOM 860 N N . ASN A 1 106 ? 1.138 -10.042 12.924 1.00 76.75 106 ASN A N 1
ATOM 861 C CA . ASN A 1 106 ? 1.074 -11.490 13.114 1.00 76.75 106 ASN A CA 1
ATOM 862 C C . ASN A 1 106 ? -0.307 -12.048 12.752 1.00 76.75 106 ASN A C 1
ATOM 864 O O . ASN A 1 106 ? -0.390 -13.039 12.032 1.00 76.75 106 ASN A O 1
ATOM 868 N N . ALA A 1 107 ? -1.387 -11.394 13.189 1.00 75.00 107 ALA A N 1
ATOM 869 C CA . ALA A 1 107 ? -2.744 -11.812 12.838 1.00 75.00 107 ALA A CA 1
ATOM 870 C C . ALA A 1 107 ? -2.983 -11.792 11.319 1.00 75.00 107 ALA A C 1
ATOM 872 O O . ALA A 1 107 ? -3.595 -12.711 10.778 1.00 75.00 107 ALA A O 1
ATOM 873 N N . ILE A 1 108 ? -2.439 -10.786 10.625 1.00 71.12 108 ILE A N 1
ATOM 874 C CA . ILE A 1 108 ? -2.510 -10.684 9.162 1.00 71.12 108 ILE A CA 1
ATOM 875 C C . ILE A 1 108 ? -1.771 -11.854 8.496 1.00 71.12 108 ILE A C 1
ATOM 877 O O . ILE A 1 108 ? -2.310 -12.499 7.598 1.00 71.12 108 ILE A O 1
ATOM 881 N N . GLY A 1 109 ? -0.556 -12.166 8.960 1.00 66.12 109 GLY A N 1
ATOM 882 C CA . GLY A 1 109 ? 0.255 -13.255 8.409 1.00 66.12 109 GLY A CA 1
ATOM 883 C C . GLY A 1 109 ? -0.388 -14.639 8.557 1.00 66.12 109 GLY A C 1
ATOM 884 O O . GLY A 1 109 ? -0.302 -15.462 7.648 1.00 66.12 109 GLY A O 1
ATOM 885 N N . LEU A 1 110 ? -1.080 -14.891 9.670 1.00 65.81 110 LEU A N 1
ATOM 886 C CA . LEU A 1 110 ? -1.781 -16.159 9.920 1.00 65.81 110 LEU A CA 1
ATOM 887 C C . LEU A 1 110 ? -3.090 -16.279 9.152 1.00 65.81 110 LEU A C 1
ATOM 889 O O . LEU A 1 110 ? -3.576 -17.380 8.903 1.00 65.81 110 LEU A O 1
ATOM 893 N N . GLY A 1 111 ? -3.651 -15.149 8.741 1.00 58.19 111 GLY A N 1
ATOM 894 C CA . GLY A 1 111 ? -4.915 -15.121 8.044 1.00 58.19 111 GLY A CA 1
ATOM 895 C C . GLY A 1 111 ? -4.886 -15.606 6.601 1.00 58.19 111 GLY A C 1
ATOM 896 O O . GLY A 1 111 ? -5.930 -15.854 6.015 1.00 58.19 111 GLY A O 1
ATOM 897 N N . GLN A 1 112 ? -3.723 -15.817 6.002 1.00 55.62 112 GLN A N 1
ATOM 898 C CA . GLN A 1 112 ? -3.617 -16.186 4.586 1.00 55.62 112 GLN A CA 1
ATOM 899 C C . GLN A 1 112 ? -4.250 -17.543 4.189 1.00 55.62 112 GLN A C 1
ATOM 901 O O . GLN A 1 112 ? -4.250 -17.886 3.010 1.00 55.62 112 GLN A O 1
ATOM 906 N N . PHE A 1 113 ? -4.793 -18.313 5.140 1.00 54.28 113 PHE A N 1
ATOM 907 C CA . PHE A 1 113 ? -5.323 -19.667 4.932 1.00 54.28 113 PHE A CA 1
ATOM 908 C C . PHE A 1 113 ? -6.859 -19.767 4.870 1.00 54.28 113 PHE A C 1
ATOM 910 O O . PHE A 1 113 ? -7.393 -20.876 4.870 1.00 54.28 113 PHE A O 1
ATOM 917 N N . VAL A 1 114 ? -7.586 -18.646 4.825 1.00 58.09 114 VAL A N 1
ATOM 918 C CA . VAL A 1 114 ? -9.062 -18.640 4.795 1.00 58.09 114 VAL A CA 1
ATOM 919 C C . VAL A 1 114 ? -9.573 -18.196 3.422 1.00 58.09 114 VAL A C 1
ATOM 921 O O . VAL A 1 114 ? -9.212 -17.130 2.928 1.00 58.09 114 VAL A O 1
ATOM 924 N N . ASP A 1 115 ? -10.464 -18.990 2.827 1.00 62.12 115 ASP A N 1
ATOM 925 C CA . ASP A 1 115 ? -11.085 -18.726 1.519 1.00 62.12 115 ASP A CA 1
ATOM 926 C C . ASP A 1 115 ? -12.313 -17.791 1.619 1.00 62.12 115 ASP A C 1
ATOM 928 O O . ASP A 1 115 ? -13.400 -18.116 1.146 1.00 62.12 115 ASP A O 1
ATOM 932 N N . ASP A 1 116 ? -12.165 -16.637 2.286 1.00 70.25 116 ASP A N 1
ATOM 933 C CA . ASP A 1 116 ? -13.219 -15.616 2.436 1.00 70.25 116 ASP A CA 1
ATOM 934 C C . ASP A 1 116 ? -12.838 -14.315 1.731 1.00 70.25 116 ASP A C 1
ATOM 936 O O . ASP A 1 116 ? -11.792 -13.730 1.992 1.00 70.25 116 ASP A O 1
ATOM 940 N N . ARG A 1 117 ? -13.705 -13.826 0.841 1.00 70.69 117 ARG A N 1
ATOM 941 C CA . ARG A 1 117 ? -13.417 -12.648 0.006 1.00 70.69 117 ARG A CA 1
ATOM 942 C C . ARG A 1 117 ? -13.287 -11.351 0.806 1.00 70.69 117 ARG A C 1
ATOM 944 O O . ARG A 1 117 ? -12.433 -10.531 0.478 1.00 70.69 117 ARG A O 1
ATOM 951 N N . GLU A 1 118 ? -14.115 -11.154 1.829 1.00 69.00 118 GLU A N 1
ATOM 952 C CA . GLU A 1 118 ? -14.110 -9.935 2.649 1.00 69.00 118 GLU A CA 1
ATOM 953 C C . GLU A 1 118 ? -12.897 -9.915 3.577 1.00 69.00 118 GLU A C 1
ATOM 955 O O . GLU A 1 118 ? -12.255 -8.887 3.799 1.00 69.00 118 GLU A O 1
ATOM 960 N N . TYR A 1 119 ? -12.547 -11.092 4.069 1.00 73.38 119 TYR A N 1
ATOM 961 C CA . TYR A 1 119 ? -11.351 -11.307 4.844 1.00 73.38 119 TYR A CA 1
ATOM 962 C C . TYR A 1 119 ? -10.072 -11.105 4.027 1.00 73.38 119 TYR A C 1
ATOM 964 O O . TYR A 1 119 ? -9.211 -10.319 4.417 1.00 73.38 119 TYR A O 1
ATOM 972 N N . LEU A 1 120 ? -9.979 -11.742 2.854 1.00 73.75 120 LEU A N 1
ATOM 973 C CA . LEU A 1 120 ? -8.856 -11.587 1.932 1.00 73.75 120 LEU A CA 1
ATOM 974 C C . LEU A 1 120 ? -8.699 -10.126 1.491 1.00 73.75 120 LEU A C 1
ATOM 976 O O . LEU A 1 120 ? -7.569 -9.658 1.385 1.00 73.75 120 LEU A O 1
ATOM 980 N N . ARG A 1 121 ? -9.800 -9.377 1.314 1.00 77.31 121 ARG A N 1
ATOM 981 C CA . ARG A 1 121 ? -9.777 -7.921 1.076 1.00 77.31 121 ARG A CA 1
ATOM 982 C C . ARG A 1 121 ? -9.047 -7.181 2.194 1.00 77.31 121 ARG A C 1
ATOM 984 O O . ARG A 1 121 ? -8.126 -6.413 1.913 1.00 77.31 121 ARG A O 1
ATOM 991 N N . SER A 1 122 ? -9.458 -7.391 3.444 1.00 75.31 122 SER A N 1
ATOM 992 C CA . SER A 1 122 ? -8.889 -6.688 4.601 1.00 75.31 122 SER A CA 1
ATOM 993 C C . SER A 1 122 ? -7.430 -7.082 4.845 1.00 75.31 122 SER A C 1
ATOM 995 O O . SER A 1 122 ? -6.578 -6.210 5.010 1.00 75.31 122 SER A O 1
ATOM 997 N N . LEU A 1 123 ? -7.116 -8.377 4.748 1.00 74.56 123 LEU A N 1
ATOM 998 C CA . LEU A 1 123 ? -5.752 -8.891 4.860 1.00 74.56 123 LEU A CA 1
ATOM 999 C C . LEU A 1 123 ? -4.834 -8.334 3.784 1.00 74.56 123 LEU A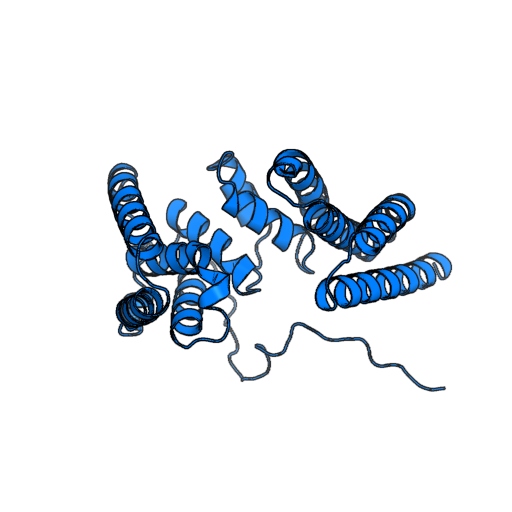 C 1
ATOM 1001 O O . LEU A 1 123 ? -3.779 -7.810 4.114 1.00 74.56 123 LEU A O 1
ATOM 1005 N N . TYR A 1 124 ? -5.242 -8.385 2.516 1.00 76.94 124 TYR A N 1
ATOM 1006 C CA . TYR A 1 124 ? -4.453 -7.840 1.412 1.00 76.94 124 TYR A CA 1
ATOM 1007 C C . TYR A 1 124 ? -4.213 -6.335 1.601 1.00 76.94 124 TYR A C 1
ATOM 1009 O O . TYR A 1 124 ? -3.108 -5.825 1.405 1.00 76.94 124 TYR A O 1
ATOM 1017 N N . THR A 1 125 ? -5.238 -5.631 2.087 1.00 75.12 125 THR A N 1
AT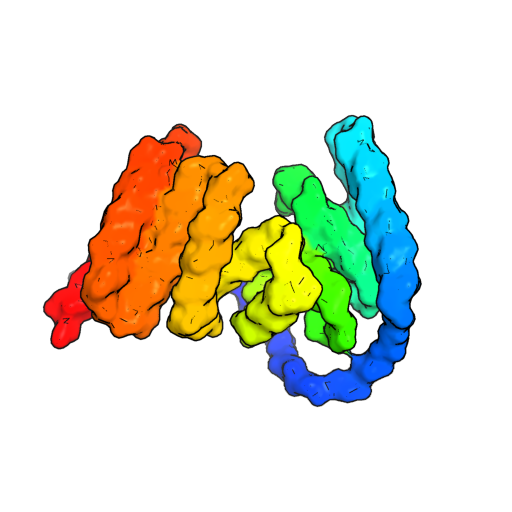OM 1018 C CA . THR A 1 125 ? -5.171 -4.208 2.431 1.00 75.12 125 THR A CA 1
ATOM 1019 C C . THR A 1 125 ? -4.280 -3.915 3.639 1.00 75.12 125 THR A C 1
ATOM 1021 O O . THR A 1 125 ? -3.776 -2.809 3.766 1.00 75.12 125 THR A O 1
ATOM 1024 N N . ALA A 1 126 ? -4.041 -4.862 4.536 1.00 73.69 126 ALA A N 1
ATOM 1025 C CA . ALA A 1 126 ? -3.124 -4.671 5.655 1.00 73.69 126 ALA A CA 1
ATOM 1026 C C . ALA A 1 126 ? -1.713 -5.217 5.356 1.00 73.69 126 ALA A C 1
ATOM 1028 O O . ALA A 1 126 ? -0.718 -4.698 5.865 1.00 73.69 126 ALA A O 1
ATOM 1029 N N . GLY A 1 127 ? -1.608 -6.206 4.465 1.00 68.38 127 GLY A N 1
ATOM 1030 C CA . GLY A 1 127 ? -0.369 -6.829 4.012 1.00 68.38 127 GLY A CA 1
ATOM 1031 C C . GLY A 1 127 ? 0.604 -5.811 3.424 1.00 68.38 127 GLY A C 1
ATOM 1032 O O . GLY A 1 127 ? 1.751 -5.744 3.869 1.00 68.38 127 GLY A O 1
ATOM 1033 N N . TRP A 1 128 ? 0.138 -4.911 2.548 1.00 68.81 128 TRP A N 1
ATOM 1034 C CA . TRP A 1 128 ? 1.013 -3.875 1.972 1.00 68.81 128 TRP A CA 1
ATOM 1035 C C . TRP A 1 128 ? 1.622 -2.946 3.032 1.00 68.81 128 TRP A C 1
ATOM 1037 O O . TRP A 1 128 ? 2.773 -2.533 2.911 1.00 68.81 128 TRP A O 1
ATOM 1047 N N . ILE A 1 129 ? 0.881 -2.661 4.107 1.00 66.19 129 ILE A N 1
ATOM 1048 C CA . ILE A 1 129 ? 1.327 -1.804 5.212 1.00 66.19 129 ILE A CA 1
ATOM 1049 C C . ILE A 1 129 ? 2.458 -2.473 6.001 1.00 66.19 129 ILE A C 1
ATOM 1051 O O . ILE A 1 129 ? 3.419 -1.817 6.416 1.00 66.19 129 ILE A O 1
ATOM 1055 N N . THR A 1 130 ? 2.357 -3.791 6.192 1.00 60.31 130 THR A N 1
ATOM 1056 C CA . THR A 1 130 ? 3.399 -4.600 6.846 1.00 60.31 130 THR A CA 1
ATOM 1057 C C . THR A 1 130 ? 4.622 -4.857 5.956 1.00 60.31 130 THR A C 1
ATOM 1059 O O . THR A 1 130 ? 5.626 -5.369 6.445 1.00 60.31 130 THR A O 1
ATOM 1062 N N . GLY A 1 131 ? 4.568 -4.515 4.662 1.00 56.19 131 GLY A N 1
ATOM 1063 C CA . GLY A 1 131 ? 5.556 -4.968 3.675 1.00 56.19 131 GLY A CA 1
ATOM 1064 C C . GLY A 1 131 ? 5.477 -6.475 3.394 1.00 56.19 131 GLY A C 1
ATOM 1065 O O . GLY A 1 131 ? 6.390 -7.036 2.790 1.00 56.19 131 GLY A O 1
ATOM 1066 N N . GLY A 1 132 ? 4.403 -7.127 3.852 1.00 52.41 132 GLY A N 1
ATOM 1067 C CA . GLY A 1 132 ? 4.091 -8.518 3.575 1.00 52.41 132 GLY A CA 1
ATOM 1068 C C . GLY A 1 132 ? 3.652 -8.649 2.127 1.00 52.41 132 GLY A C 1
ATOM 1069 O O . GLY A 1 132 ? 2.589 -8.168 1.738 1.00 52.41 132 GLY A O 1
ATOM 1070 N N . VAL A 1 133 ? 4.504 -9.274 1.320 1.00 49.31 133 VAL A N 1
ATOM 1071 C CA . VAL A 1 133 ? 4.208 -9.544 -0.082 1.00 49.31 133 VAL A CA 1
ATOM 1072 C C . VAL A 1 133 ? 3.258 -10.732 -0.133 1.00 49.31 133 VAL A C 1
ATOM 1074 O O . VAL A 1 133 ? 3.641 -11.853 0.200 1.00 49.31 133 VAL A O 1
ATOM 1077 N N . HIS A 1 134 ? 2.010 -10.509 -0.537 1.00 54.44 134 HIS A N 1
ATOM 1078 C CA . HIS A 1 134 ? 1.173 -11.635 -0.925 1.00 54.44 134 HIS A CA 1
ATOM 1079 C C . HIS A 1 134 ? 1.726 -12.176 -2.244 1.00 54.44 134 HIS A C 1
ATOM 1081 O O . HIS A 1 134 ? 1.722 -11.488 -3.258 1.00 54.44 134 HIS A O 1
ATOM 1087 N N . ASN A 1 135 ? 2.181 -13.430 -2.250 1.00 48.41 135 ASN A N 1
ATOM 1088 C CA . ASN A 1 135 ? 2.753 -14.107 -3.425 1.00 48.41 135 ASN A CA 1
ATOM 1089 C C . ASN A 1 135 ? 1.739 -14.371 -4.566 1.00 48.41 135 ASN A C 1
ATOM 1091 O O . ASN A 1 135 ? 1.944 -15.255 -5.394 1.00 48.41 135 ASN A O 1
ATOM 1095 N N . SER A 1 136 ? 0.627 -13.639 -4.622 1.00 52.03 136 SER A N 1
ATOM 1096 C CA . SER A 1 136 ? -0.424 -13.814 -5.619 1.00 52.03 136 SER A CA 1
ATOM 1097 C C . SER A 1 136 ? -0.931 -12.458 -6.097 1.00 52.03 136 SER A C 1
ATOM 1099 O O . SER A 1 136 ? -1.955 -11.961 -5.633 1.00 52.03 136 SER A O 1
ATOM 1101 N N . SER A 1 137 ? -0.254 -11.884 -7.092 1.00 55.12 137 SER A N 1
ATOM 1102 C CA . SER A 1 137 ? -0.730 -10.685 -7.797 1.00 55.12 137 SER A CA 1
ATOM 1103 C C . SER A 1 137 ? -2.135 -10.878 -8.403 1.00 55.12 137 SER A C 1
ATOM 1105 O O . SER A 1 137 ? -2.913 -9.936 -8.549 1.00 55.12 137 SER A O 1
ATOM 1107 N N . HIS A 1 138 ? -2.526 -12.131 -8.675 1.00 64.38 138 HIS A N 1
ATOM 1108 C CA . HIS A 1 138 ? -3.873 -12.497 -9.124 1.00 64.38 138 HIS A CA 1
ATOM 1109 C C . HIS A 1 138 ? -4.948 -12.339 -8.044 1.00 64.38 138 HIS A C 1
ATOM 1111 O O . HIS A 1 138 ? -6.120 -12.174 -8.384 1.00 64.38 138 HIS A O 1
ATOM 1117 N N . LEU A 1 139 ? -4.585 -12.384 -6.759 1.00 75.19 139 LEU A N 1
ATOM 1118 C CA . LEU A 1 139 ? -5.525 -12.122 -5.673 1.00 75.19 139 LEU A CA 1
ATOM 1119 C C . LEU A 1 139 ? -5.939 -10.648 -5.665 1.00 75.19 139 LEU A C 1
ATOM 1121 O O . LEU A 1 139 ? -7.133 -10.359 -5.640 1.00 75.19 139 LEU A O 1
ATOM 1125 N N . GLY A 1 140 ? -4.975 -9.729 -5.765 1.00 77.50 140 GLY A N 1
ATOM 1126 C CA . GLY A 1 140 ? -5.238 -8.2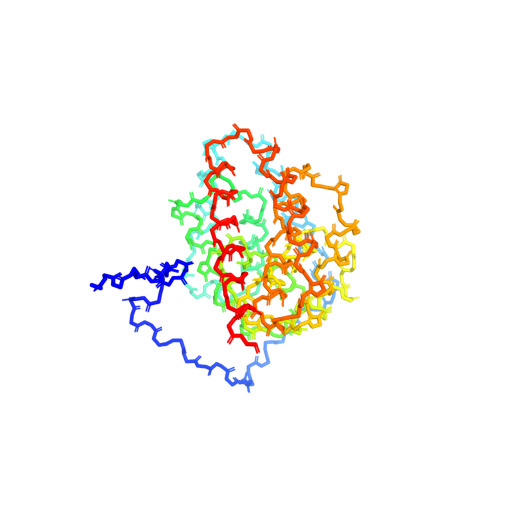90 -5.751 1.00 77.50 140 GLY A CA 1
ATOM 1127 C C . GLY A 1 140 ? -6.218 -7.855 -6.841 1.00 77.50 140 GLY A C 1
ATOM 1128 O O . GLY A 1 140 ? -7.195 -7.162 -6.559 1.00 77.50 140 GLY A O 1
ATOM 1129 N N . ARG A 1 141 ? -6.026 -8.341 -8.075 1.00 79.06 141 ARG A N 1
ATOM 1130 C CA . ARG A 1 141 ? -6.922 -8.025 -9.197 1.00 79.06 141 ARG A CA 1
ATOM 1131 C C . ARG A 1 141 ? -8.339 -8.567 -8.990 1.00 79.06 141 ARG A C 1
ATOM 1133 O O . ARG A 1 141 ? -9.299 -7.820 -9.134 1.00 79.06 141 ARG A O 1
ATOM 1140 N N . LYS A 1 142 ? -8.472 -9.826 -8.552 1.00 79.81 142 LYS A N 1
ATOM 1141 C CA . LYS A 1 142 ? -9.778 -10.422 -8.213 1.00 79.81 142 LYS A CA 1
ATOM 1142 C C . LYS A 1 142 ? -10.498 -9.647 -7.108 1.00 79.81 142 LYS A C 1
ATOM 1144 O O . LYS A 1 142 ? -11.717 -9.511 -7.151 1.00 79.81 142 LYS A O 1
ATOM 1149 N N . LEU A 1 143 ? -9.763 -9.161 -6.108 1.00 82.00 143 LEU A N 1
ATOM 1150 C CA . LEU A 1 143 ? -10.335 -8.353 -5.034 1.00 82.00 143 LEU A CA 1
ATOM 1151 C C . LEU A 1 143 ? -10.782 -6.980 -5.548 1.00 82.00 143 LEU A C 1
ATOM 1153 O O . LEU A 1 143 ? -11.848 -6.522 -5.153 1.00 82.00 143 LEU A O 1
ATOM 1157 N N . LEU A 1 144 ? -10.024 -6.340 -6.443 1.00 84.88 144 LEU A N 1
ATOM 1158 C CA . LEU A 1 144 ? -10.431 -5.070 -7.054 1.00 84.88 144 LEU A CA 1
ATOM 1159 C C . LEU A 1 144 ? -11.704 -5.204 -7.896 1.00 84.88 144 LEU A C 1
ATOM 1161 O O . LEU A 1 144 ? -12.554 -4.322 -7.821 1.00 84.88 144 LEU A O 1
ATOM 1165 N N . ASP A 1 145 ? -11.879 -6.310 -8.622 1.00 83.25 145 ASP A N 1
ATOM 1166 C CA . ASP A 1 145 ? -13.112 -6.575 -9.377 1.00 83.25 145 ASP A CA 1
ATOM 1167 C C . ASP A 1 145 ? -14.338 -6.695 -8.450 1.00 83.25 145 ASP A C 1
ATOM 1169 O O . ASP A 1 145 ? -15.440 -6.266 -8.790 1.00 83.25 145 ASP A O 1
ATOM 1173 N N . LEU A 1 146 ? -14.146 -7.257 -7.252 1.00 80.81 146 LEU A N 1
ATOM 1174 C CA . LEU A 1 146 ? -15.195 -7.414 -6.239 1.00 80.81 146 LEU A CA 1
ATOM 1175 C C . LEU A 1 146 ? -15.454 -6.132 -5.435 1.00 80.81 146 LEU A C 1
ATOM 1177 O O . LEU A 1 146 ? -16.583 -5.888 -5.008 1.00 80.81 146 LEU A O 1
ATOM 1181 N N . TYR A 1 147 ? -14.418 -5.320 -5.223 1.00 84.12 147 TYR A N 1
ATOM 1182 C CA . TYR A 1 147 ? -14.445 -4.123 -4.382 1.00 84.12 147 TYR A CA 1
ATOM 1183 C C . TYR A 1 147 ? -13.856 -2.902 -5.113 1.00 84.12 147 TYR A C 1
ATOM 1185 O O . TYR A 1 147 ? -12.919 -2.266 -4.621 1.00 84.12 147 TYR A O 1
ATOM 1193 N N . PRO A 1 148 ? -14.425 -2.496 -6.265 1.00 84.62 148 PRO A N 1
ATOM 1194 C CA . PRO A 1 148 ? -13.818 -1.496 -7.152 1.00 84.62 148 PRO A CA 1
ATOM 1195 C C . PRO A 1 148 ? -13.770 -0.084 -6.558 1.00 84.62 148 PRO A C 1
ATOM 1197 O O . PRO A 1 148 ? -13.082 0.792 -7.082 1.00 84.62 148 PRO A O 1
ATOM 1200 N N . ASN A 1 149 ? -14.487 0.159 -5.461 1.00 86.00 149 ASN A N 1
ATOM 1201 C CA . ASN A 1 149 ? -14.554 1.454 -4.785 1.00 86.00 149 ASN A CA 1
ATOM 1202 C C . ASN A 1 149 ? -13.688 1.524 -3.517 1.00 86.00 149 ASN A C 1
ATOM 1204 O O . ASN A 1 149 ? -13.618 2.583 -2.893 1.00 86.00 149 ASN A O 1
ATOM 1208 N N . ASP A 1 150 ? -13.016 0.435 -3.132 1.00 85.62 150 ASP A N 1
ATOM 1209 C CA . ASP A 1 150 ? -12.178 0.415 -1.935 1.00 85.62 150 ASP A CA 1
ATOM 1210 C C . ASP A 1 150 ? -10.836 1.124 -2.188 1.00 85.62 150 ASP A C 1
ATOM 1212 O O . ASP A 1 150 ? -9.948 0.644 -2.895 1.00 85.62 150 ASP A O 1
ATOM 1216 N N . SER A 1 151 ? -10.703 2.313 -1.600 1.00 85.12 151 SER A N 1
ATOM 1217 C CA . SER A 1 151 ? -9.516 3.165 -1.701 1.00 85.12 151 SER A CA 1
ATOM 1218 C C . SER A 1 151 ? -8.263 2.511 -1.120 1.00 85.12 151 SER A C 1
ATOM 1220 O O . SER A 1 151 ? -7.179 2.664 -1.679 1.00 85.12 151 SER A O 1
ATOM 1222 N N . ASN A 1 152 ? -8.391 1.807 0.005 1.00 82.38 152 ASN A N 1
ATOM 1223 C CA . ASN A 1 152 ? -7.242 1.216 0.680 1.00 82.38 152 ASN A CA 1
ATOM 1224 C C . ASN A 1 152 ? -6.777 -0.033 -0.072 1.00 82.38 152 ASN A C 1
ATOM 1226 O O . ASN A 1 152 ? -5.575 -0.246 -0.214 1.00 82.38 152 ASN A O 1
ATOM 1230 N N . LEU A 1 153 ? -7.718 -0.796 -0.633 1.00 85.12 153 LEU A N 1
ATOM 1231 C CA . LEU A 1 153 ? -7.414 -1.919 -1.515 1.00 85.12 153 LEU A CA 1
ATOM 1232 C C . LEU A 1 153 ? -6.680 -1.470 -2.786 1.00 85.12 153 LEU A C 1
ATOM 1234 O O . LEU A 1 153 ? -5.709 -2.102 -3.194 1.00 85.12 153 LEU A O 1
ATOM 1238 N N . LYS A 1 154 ? -7.093 -0.351 -3.397 1.00 88.25 154 LYS A N 1
ATOM 1239 C CA . LYS A 1 154 ? -6.369 0.240 -4.537 1.00 88.25 154 LYS A CA 1
ATOM 1240 C C . LYS A 1 154 ? -4.940 0.611 -4.166 1.00 88.25 154 LYS A C 1
ATOM 1242 O O . LYS A 1 154 ? -4.021 0.300 -4.916 1.00 88.25 154 LYS A O 1
ATOM 1247 N N . MET A 1 155 ? -4.743 1.228 -3.002 1.00 85.44 155 MET A N 1
ATOM 1248 C CA . MET A 1 155 ? -3.403 1.542 -2.501 1.00 85.44 155 MET A CA 1
ATOM 1249 C C . MET A 1 155 ? -2.557 0.294 -2.259 1.00 85.44 155 MET A C 1
ATOM 1251 O O . MET A 1 155 ? -1.381 0.284 -2.625 1.00 85.44 155 MET A O 1
ATOM 1255 N N . ALA A 1 156 ? -3.160 -0.761 -1.714 1.00 83.88 156 ALA A N 1
ATOM 1256 C CA . ALA A 1 156 ? -2.512 -2.054 -1.543 1.00 83.88 156 ALA A CA 1
ATOM 1257 C C . ALA A 1 156 ? -2.034 -2.627 -2.877 1.00 83.88 156 ALA A C 1
ATOM 1259 O O . ALA A 1 156 ? -0.875 -3.013 -3.012 1.00 83.88 156 ALA A O 1
ATOM 1260 N N . TYR A 1 157 ? -2.912 -2.598 -3.879 1.00 87.38 157 TYR A N 1
ATOM 1261 C CA . TYR A 1 157 ? -2.606 -3.091 -5.213 1.00 87.38 157 TYR A CA 1
ATOM 1262 C C . TYR A 1 157 ? -1.498 -2.282 -5.897 1.00 87.38 157 TYR A C 1
ATOM 1264 O O . TYR A 1 157 ? -0.594 -2.855 -6.496 1.00 87.38 157 TYR A O 1
ATOM 1272 N N . ILE A 1 158 ? -1.521 -0.948 -5.778 1.00 88.12 158 ILE A N 1
ATOM 1273 C CA . ILE A 1 158 ? -0.451 -0.076 -6.288 1.00 88.12 158 ILE A CA 1
ATOM 1274 C C . ILE A 1 158 ? 0.897 -0.486 -5.682 1.00 88.12 158 ILE A C 1
ATOM 1276 O O . ILE A 1 158 ? 1.869 -0.621 -6.422 1.00 88.12 158 ILE A O 1
ATOM 1280 N N . PHE A 1 159 ? 0.956 -0.723 -4.369 1.00 84.12 159 PHE A N 1
ATOM 1281 C CA . PHE A 1 159 ? 2.168 -1.187 -3.686 1.00 84.12 159 PHE A CA 1
ATOM 1282 C C . PHE A 1 159 ? 2.664 -2.536 -4.211 1.00 84.12 159 PHE A C 1
ATOM 1284 O O . PHE A 1 159 ? 3.833 -2.680 -4.575 1.00 84.12 159 PHE A O 1
ATOM 1291 N N . ASP A 1 160 ? 1.758 -3.507 -4.279 1.00 82.56 160 ASP A N 1
ATOM 1292 C CA . ASP A 1 160 ? 2.043 -4.860 -4.752 1.00 82.56 160 ASP A CA 1
ATOM 1293 C C . ASP A 1 160 ? 2.547 -4.849 -6.204 1.00 82.56 160 ASP A C 1
ATOM 1295 O O . ASP A 1 160 ? 3.497 -5.546 -6.568 1.00 82.56 160 ASP A O 1
ATOM 1299 N N . SER A 1 161 ? 1.991 -3.954 -7.027 1.00 86.62 161 SER A N 1
ATOM 1300 C CA . SER A 1 161 ? 2.289 -3.878 -8.453 1.00 86.62 161 SER A CA 1
ATOM 1301 C C . SER A 1 161 ? 3.758 -3.597 -8.766 1.00 86.62 161 SER A C 1
ATOM 1303 O O . SER A 1 161 ? 4.220 -4.042 -9.806 1.00 86.62 161 SER A O 1
ATOM 1305 N N . TYR A 1 162 ? 4.544 -2.941 -7.903 1.00 84.56 162 TYR A N 1
ATOM 1306 C CA . TYR A 1 162 ? 5.980 -2.713 -8.148 1.00 84.56 162 TYR A CA 1
ATOM 1307 C C . TYR A 1 162 ? 6.919 -3.643 -7.366 1.00 84.56 162 TYR A C 1
ATOM 1309 O O . TYR A 1 162 ? 8.139 -3.509 -7.462 1.00 84.56 162 TYR A O 1
ATOM 1317 N N . HIS A 1 163 ? 6.396 -4.627 -6.631 1.00 81.50 163 HIS A N 1
ATOM 1318 C CA . HIS A 1 163 ? 7.213 -5.628 -5.935 1.00 81.50 163 HIS A CA 1
ATOM 1319 C C . HIS A 1 163 ? 7.710 -6.730 -6.876 1.00 81.50 163 HIS A C 1
ATOM 1321 O O . HIS A 1 163 ? 7.177 -6.913 -7.969 1.00 81.50 163 HIS A O 1
ATOM 1327 N N . ALA A 1 164 ? 8.772 -7.447 -6.491 1.00 67.00 164 ALA A N 1
ATOM 1328 C CA . ALA A 1 164 ? 9.520 -8.350 -7.378 1.00 67.00 164 ALA A CA 1
ATOM 1329 C C . ALA A 1 164 ? 8.665 -9.461 -8.021 1.00 67.00 164 ALA A C 1
ATOM 1331 O O . ALA A 1 164 ? 8.943 -9.867 -9.145 1.00 67.00 164 ALA A O 1
ATOM 1332 N N . HIS A 1 165 ? 7.605 -9.906 -7.344 1.00 72.00 165 HIS A N 1
ATOM 1333 C CA . HIS A 1 165 ? 6.767 -11.030 -7.773 1.00 72.00 165 HIS A CA 1
ATOM 1334 C C . HIS A 1 165 ? 5.615 -10.643 -8.717 1.00 72.00 165 HIS A C 1
ATOM 1336 O O . HIS A 1 165 ? 4.975 -11.528 -9.282 1.00 72.00 165 HIS A O 1
ATOM 1342 N N . ALA A 1 166 ? 5.350 -9.348 -8.922 1.00 77.25 166 ALA A N 1
ATOM 1343 C CA . ALA A 1 166 ? 4.283 -8.905 -9.817 1.00 77.25 166 ALA A CA 1
ATOM 1344 C C . ALA A 1 166 ? 4.638 -9.131 -11.299 1.00 77.25 166 ALA A C 1
ATOM 1346 O O . ALA A 1 166 ? 5.769 -8.866 -11.736 1.00 77.25 166 ALA A O 1
ATOM 1347 N N . LYS A 1 167 ? 3.651 -9.588 -12.084 1.00 86.88 167 LYS A N 1
ATOM 1348 C CA . LYS A 1 167 ? 3.784 -9.755 -13.538 1.00 86.88 167 LYS A CA 1
ATOM 1349 C C . LYS A 1 167 ? 3.783 -8.396 -14.245 1.00 86.88 167 LYS A C 1
ATOM 1351 O O . LYS A 1 167 ? 3.443 -7.366 -13.659 1.00 86.88 167 LYS A O 1
ATOM 1356 N N . VAL A 1 168 ? 4.172 -8.382 -15.520 1.00 90.75 168 VAL A N 1
ATOM 1357 C CA . VAL A 1 168 ? 4.206 -7.153 -16.333 1.00 90.75 168 VAL A CA 1
ATOM 1358 C C . VAL A 1 168 ? 2.807 -6.549 -16.467 1.00 90.75 168 VAL A C 1
ATOM 1360 O O . VAL A 1 168 ? 2.648 -5.339 -16.342 1.00 90.75 168 VAL A O 1
ATOM 1363 N N . GLU A 1 169 ? 1.784 -7.378 -16.650 1.00 91.06 169 GLU A N 1
ATOM 1364 C CA . GLU A 1 169 ? 0.393 -6.939 -16.770 1.00 91.06 169 GLU A CA 1
ATOM 1365 C C . GLU A 1 169 ? -0.110 -6.326 -15.460 1.00 91.06 169 GLU A C 1
ATOM 1367 O O . GLU A 1 169 ? -0.792 -5.304 -15.475 1.00 91.06 169 GLU A O 1
ATOM 1372 N N . ASP A 1 170 ? 0.282 -6.906 -14.322 1.00 87.62 170 ASP A N 1
ATOM 1373 C CA . ASP A 1 170 ? -0.115 -6.417 -13.000 1.00 87.62 170 ASP A CA 1
ATOM 1374 C C . ASP A 1 170 ? 0.518 -5.051 -12.699 1.00 87.62 170 ASP A C 1
ATOM 1376 O O . ASP A 1 170 ? -0.139 -4.177 -12.133 1.00 87.62 170 ASP A O 1
ATOM 1380 N N . ARG A 1 171 ? 1.767 -4.841 -13.140 1.00 90.88 171 ARG A N 1
ATOM 1381 C CA . ARG A 1 171 ? 2.466 -3.546 -13.096 1.00 90.88 171 ARG A CA 1
ATOM 1382 C C . ARG A 1 171 ? 1.765 -2.483 -13.937 1.00 90.88 171 ARG A C 1
ATOM 1384 O O . ARG A 1 171 ? 1.555 -1.372 -13.460 1.00 90.88 171 ARG A O 1
ATOM 1391 N N . ILE A 1 172 ? 1.400 -2.814 -15.178 1.00 94.44 172 ILE A N 1
ATOM 1392 C CA . ILE A 1 172 ? 0.684 -1.893 -16.076 1.00 94.44 172 ILE A CA 1
ATOM 1393 C C . ILE A 1 172 ? -0.669 -1.522 -15.468 1.00 94.44 172 ILE A C 1
ATOM 1395 O O . ILE A 1 172 ? -0.979 -0.340 -15.343 1.00 94.44 172 ILE A O 1
ATOM 1399 N N . TYR A 1 173 ? -1.424 -2.513 -14.992 1.00 92.75 173 TYR A N 1
ATOM 1400 C CA . TYR A 1 173 ? -2.690 -2.263 -14.310 1.00 92.75 173 TYR A CA 1
ATOM 1401 C C . TYR A 1 173 ? -2.498 -1.430 -13.031 1.00 92.75 173 TYR A C 1
ATOM 1403 O O . TYR A 1 173 ? -3.305 -0.560 -12.720 1.00 92.75 173 TYR A O 1
ATOM 1411 N N . GLY A 1 174 ? -1.382 -1.612 -12.318 1.00 92.56 174 GLY A N 1
ATOM 1412 C CA . GLY A 1 174 ? -0.997 -0.773 -11.182 1.00 92.56 174 GLY A CA 1
ATOM 1413 C C . GLY A 1 174 ? -0.844 0.708 -11.542 1.00 92.56 174 GLY A C 1
ATOM 1414 O O . GLY A 1 174 ? -1.288 1.562 -10.774 1.00 92.56 174 GLY A O 1
ATOM 1415 N N . LEU A 1 175 ? -0.285 1.030 -12.718 1.00 95.75 175 LEU A N 1
ATOM 1416 C CA . LEU A 1 175 ? -0.227 2.409 -13.225 1.00 95.75 175 LEU A CA 1
ATOM 1417 C C . LEU A 1 175 ? -1.624 2.970 -13.508 1.00 95.75 175 LEU A C 1
ATOM 1419 O O . LEU A 1 175 ? -1.898 4.114 -13.150 1.00 95.75 175 LEU A O 1
ATOM 1423 N N . GLU A 1 176 ? -2.510 2.173 -14.108 1.00 95.38 176 GLU A N 1
ATOM 1424 C CA . GLU A 1 176 ? -3.891 2.585 -14.390 1.00 95.38 176 GLU A CA 1
ATOM 1425 C C . GLU A 1 176 ? -4.649 2.902 -13.096 1.00 95.38 176 GLU A C 1
ATOM 1427 O O . GLU A 1 176 ? -5.264 3.963 -12.972 1.00 95.38 176 GLU A O 1
ATOM 1432 N N . ILE A 1 177 ? -4.551 2.018 -12.098 1.00 94.25 177 ILE A N 1
ATOM 1433 C CA . ILE A 1 177 ? -5.158 2.229 -10.780 1.00 94.25 177 ILE A CA 1
ATOM 1434 C C . ILE A 1 177 ? -4.548 3.451 -10.089 1.00 94.25 177 ILE A C 1
ATOM 1436 O O . ILE A 1 177 ? -5.285 4.251 -9.512 1.00 94.25 177 ILE A O 1
ATOM 1440 N N . LEU A 1 178 ? -3.228 3.643 -10.171 1.00 94.94 178 LEU A N 1
ATOM 1441 C CA . LEU A 1 178 ? -2.554 4.820 -9.622 1.00 94.94 178 LEU A CA 1
ATOM 1442 C C . LEU A 1 178 ? -3.066 6.124 -10.249 1.00 94.94 178 LEU A C 1
ATOM 1444 O O . LEU A 1 178 ? -3.327 7.088 -9.525 1.00 94.94 178 LEU A O 1
ATOM 1448 N N . ASP A 1 179 ? -3.234 6.158 -11.571 1.00 95.75 179 ASP A N 1
ATOM 1449 C CA . ASP A 1 179 ? -3.742 7.328 -12.290 1.00 95.75 179 ASP A CA 1
ATOM 1450 C C . ASP A 1 179 ? -5.210 7.614 -11.924 1.00 95.75 179 ASP A C 1
ATOM 1452 O O . ASP A 1 179 ? -5.558 8.757 -11.617 1.00 95.75 179 ASP A O 1
ATOM 1456 N N . GLN A 1 180 ? -6.053 6.581 -11.819 1.00 93.06 180 GLN A N 1
ATOM 1457 C CA . GLN A 1 180 ? -7.430 6.713 -11.320 1.00 93.06 180 GLN A CA 1
ATOM 1458 C C . GLN A 1 180 ? -7.492 7.178 -9.856 1.00 93.06 180 GLN A C 1
ATOM 1460 O O . GLN A 1 180 ? -8.448 7.839 -9.445 1.00 93.06 180 GLN A O 1
ATOM 1465 N N . HIS A 1 181 ? -6.483 6.837 -9.051 1.00 90.38 181 HIS A N 1
ATOM 1466 C CA . HIS A 1 181 ? -6.421 7.158 -7.626 1.00 90.38 181 HIS A CA 1
ATOM 1467 C C . HIS A 1 181 ? -5.688 8.468 -7.304 1.00 90.38 181 HIS A C 1
ATOM 1469 O O . HIS A 1 181 ? -5.542 8.845 -6.138 1.00 90.38 181 HIS A O 1
ATOM 1475 N N . ARG A 1 182 ? -5.257 9.209 -8.330 1.00 92.25 182 ARG A N 1
ATOM 1476 C CA . ARG A 1 182 ? -4.425 10.412 -8.206 1.00 92.25 182 ARG A CA 1
ATOM 1477 C C . ARG A 1 182 ? -4.943 11.447 -7.205 1.00 92.25 182 ARG A C 1
ATOM 1479 O O . ARG A 1 182 ? -4.137 12.061 -6.504 1.00 92.25 182 ARG A O 1
ATOM 1486 N N . SER A 1 183 ? -6.259 11.664 -7.151 1.00 91.31 183 SER A N 1
ATOM 1487 C CA . SER A 1 183 ? -6.891 12.704 -6.324 1.00 91.31 183 SER A CA 1
ATOM 1488 C C . SER A 1 183 ? -6.801 12.443 -4.818 1.00 91.31 183 SER A C 1
ATOM 1490 O O . SER A 1 183 ? -7.031 13.352 -4.025 1.00 91.31 183 SER A O 1
ATOM 1492 N N . LYS A 1 184 ? -6.459 11.215 -4.412 1.00 87.94 184 LYS A N 1
ATOM 1493 C CA . LYS A 1 184 ? -6.275 10.825 -3.007 1.00 87.94 184 LYS A CA 1
ATOM 1494 C C . LYS A 1 184 ? -4.818 10.880 -2.553 1.00 87.94 184 LYS A C 1
ATOM 1496 O O . LYS A 1 184 ? -4.537 10.639 -1.384 1.00 87.94 184 LYS A O 1
ATOM 1501 N N . LEU A 1 185 ? -3.899 11.200 -3.462 1.00 87.62 185 LEU A N 1
ATOM 1502 C CA . LEU A 1 185 ? -2.465 11.202 -3.215 1.00 87.62 185 LEU A CA 1
ATOM 1503 C C . LEU A 1 185 ? -1.906 12.618 -3.241 1.00 87.62 185 LEU A C 1
ATOM 1505 O O . LEU A 1 185 ? -2.281 13.444 -4.075 1.00 87.62 185 LEU A O 1
ATOM 1509 N N . THR A 1 186 ? -0.925 12.873 -2.378 1.00 91.69 186 THR A N 1
ATOM 1510 C CA . THR A 1 186 ? -0.041 14.027 -2.569 1.00 91.69 186 THR A CA 1
ATOM 1511 C C . THR A 1 186 ? 0.759 13.857 -3.860 1.00 91.69 186 THR A C 1
ATOM 1513 O O . THR A 1 186 ? 1.040 12.735 -4.291 1.00 91.69 186 THR A O 1
ATOM 1516 N N . ASP A 1 187 ? 1.190 14.967 -4.456 1.00 93.81 187 ASP A N 1
ATOM 1517 C CA . ASP A 1 187 ? 1.995 14.942 -5.681 1.00 93.81 187 ASP A CA 1
ATOM 1518 C C . ASP A 1 187 ? 3.249 14.078 -5.512 1.00 93.81 187 ASP A C 1
ATOM 1520 O O . ASP A 1 187 ? 3.579 13.276 -6.384 1.00 93.81 187 ASP A O 1
ATOM 1524 N N . PHE A 1 188 ? 3.920 14.190 -4.360 1.00 92.62 188 PHE A N 1
ATOM 1525 C CA . PHE A 1 188 ? 5.096 13.379 -4.065 1.00 92.62 188 PHE A CA 1
ATOM 1526 C C . PHE A 1 188 ? 4.764 11.883 -4.024 1.00 92.62 188 PHE A C 1
ATOM 1528 O O . PHE A 1 188 ? 5.465 11.099 -4.656 1.00 92.62 188 PHE A O 1
ATOM 1535 N N . GLN A 1 189 ? 3.697 11.477 -3.324 1.00 90.88 189 GLN A N 1
ATOM 1536 C CA . GLN A 1 189 ? 3.285 10.069 -3.267 1.00 90.88 189 GLN A CA 1
ATOM 1537 C C . GLN A 1 189 ? 2.963 9.523 -4.656 1.00 90.88 189 GLN A C 1
ATOM 1539 O O . GLN A 1 189 ? 3.448 8.455 -5.016 1.00 90.88 189 GLN A O 1
ATOM 1544 N N . TYR A 1 190 ? 2.199 10.273 -5.449 1.00 95.44 190 TYR A N 1
ATOM 1545 C CA . TYR A 1 190 ? 1.854 9.868 -6.805 1.00 95.44 190 TYR A CA 1
ATOM 1546 C C . TYR A 1 190 ? 3.102 9.633 -7.665 1.00 95.44 190 TYR A C 1
ATOM 1548 O O . TYR A 1 190 ? 3.276 8.549 -8.221 1.00 95.44 190 TYR A O 1
ATOM 1556 N N . TYR A 1 191 ? 4.010 10.611 -7.736 1.00 96.75 191 TYR A N 1
ATOM 1557 C CA . TYR A 1 191 ? 5.215 10.475 -8.557 1.00 96.75 191 TYR A CA 1
ATOM 1558 C C . TYR A 1 191 ? 6.207 9.457 -8.001 1.00 96.75 191 TYR A C 1
ATOM 1560 O O . TYR A 1 191 ? 6.913 8.819 -8.783 1.00 96.75 191 TYR A O 1
ATOM 1568 N N . ARG A 1 192 ? 6.244 9.255 -6.680 1.00 94.50 192 ARG A N 1
ATOM 1569 C CA . ARG A 1 192 ? 6.995 8.161 -6.063 1.00 94.50 192 ARG A CA 1
ATOM 1570 C C . ARG A 1 192 ? 6.482 6.811 -6.568 1.00 94.50 192 ARG A C 1
ATOM 1572 O O . ARG A 1 192 ? 7.264 6.077 -7.160 1.00 94.50 192 ARG A O 1
ATOM 1579 N N . PHE A 1 193 ? 5.196 6.504 -6.396 1.00 93.50 193 PHE A N 1
ATOM 1580 C CA . PHE A 1 193 ? 4.650 5.207 -6.815 1.00 93.50 193 PHE A CA 1
ATOM 1581 C C . PHE A 1 193 ? 4.766 5.000 -8.322 1.00 93.50 193 PHE A C 1
ATOM 1583 O O . PHE A 1 193 ? 5.183 3.934 -8.767 1.00 93.50 193 PHE A O 1
ATOM 1590 N N . LYS A 1 194 ? 4.504 6.046 -9.115 1.00 96.81 194 LYS A N 1
ATOM 1591 C CA . LYS A 1 194 ? 4.666 5.995 -10.574 1.00 96.81 194 LYS A CA 1
ATOM 1592 C C . LYS A 1 194 ? 6.102 5.644 -10.963 1.00 96.81 194 LYS A C 1
ATOM 1594 O O . LYS A 1 194 ? 6.316 4.833 -11.858 1.00 96.81 194 LYS A O 1
ATOM 1599 N N . SER A 1 195 ? 7.081 6.204 -10.252 1.00 95.75 195 SER A N 1
ATOM 1600 C CA . SER A 1 195 ? 8.498 5.888 -10.448 1.00 95.75 195 SER A CA 1
ATOM 1601 C C . SER A 1 195 ? 8.849 4.461 -10.060 1.00 95.75 195 SER A C 1
ATOM 1603 O O . SER A 1 195 ? 9.559 3.805 -10.813 1.00 95.75 195 SER A O 1
ATOM 1605 N N . GLU A 1 196 ? 8.359 3.969 -8.921 1.00 94.19 196 GLU A N 1
ATOM 1606 C CA . GLU A 1 196 ? 8.621 2.598 -8.468 1.00 94.19 196 GLU A CA 1
ATOM 1607 C C . GLU A 1 196 ? 8.048 1.568 -9.460 1.00 94.19 196 GLU A C 1
ATOM 1609 O O . GLU A 1 196 ? 8.757 0.639 -9.852 1.00 94.19 196 GLU A O 1
ATOM 1614 N N . ILE A 1 197 ? 6.826 1.779 -9.963 1.00 94.81 197 ILE A N 1
ATOM 1615 C CA . ILE A 1 197 ? 6.205 0.894 -10.963 1.00 94.81 197 ILE A CA 1
ATOM 1616 C C . ILE A 1 197 ? 6.929 0.961 -12.309 1.00 94.81 197 ILE A C 1
ATOM 1618 O O . ILE A 1 197 ? 7.269 -0.082 -12.871 1.00 94.81 197 ILE A O 1
ATOM 1622 N N . ASN A 1 198 ? 7.224 2.164 -12.814 1.00 96.31 198 ASN A N 1
ATOM 1623 C CA . ASN A 1 198 ? 7.963 2.327 -14.067 1.00 96.31 198 ASN A CA 1
ATOM 1624 C C . ASN A 1 198 ? 9.357 1.684 -13.985 1.00 96.31 198 ASN A C 1
ATOM 1626 O O . ASN A 1 198 ? 9.768 0.994 -14.918 1.00 96.31 198 ASN A O 1
ATOM 1630 N N . LEU A 1 199 ? 10.073 1.858 -12.866 1.00 94.88 199 LEU A N 1
ATOM 1631 C CA . LEU A 1 199 ? 11.378 1.229 -12.642 1.00 94.88 199 LEU A CA 1
ATOM 1632 C C . LEU A 1 199 ? 11.277 -0.295 -12.634 1.00 94.88 199 LEU A C 1
ATOM 1634 O O . LEU A 1 199 ? 12.137 -0.960 -13.211 1.00 94.88 199 LEU A O 1
ATOM 1638 N N . ALA A 1 200 ? 10.238 -0.850 -12.008 1.00 92.19 200 ALA A N 1
ATOM 1639 C CA . ALA A 1 200 ? 10.009 -2.288 -11.997 1.00 92.19 200 ALA A CA 1
ATOM 1640 C C . ALA A 1 200 ? 9.697 -2.826 -13.404 1.00 92.19 200 ALA A C 1
ATOM 1642 O O . ALA A 1 200 ? 10.252 -3.847 -13.810 1.00 92.19 200 ALA A O 1
ATOM 1643 N N . LEU A 1 201 ? 8.877 -2.113 -14.184 1.00 93.88 201 LEU A N 1
ATOM 1644 C CA . LEU A 1 201 ? 8.609 -2.435 -15.589 1.00 93.88 201 LEU A CA 1
ATOM 1645 C C . LEU A 1 201 ? 9.882 -2.397 -16.430 1.00 93.88 201 LEU A C 1
ATOM 1647 O O . LEU A 1 201 ? 10.154 -3.343 -17.169 1.00 93.88 201 LEU A O 1
ATOM 1651 N N . LEU A 1 202 ? 10.687 -1.345 -16.282 1.00 93.62 202 LEU A N 1
ATOM 1652 C CA . LEU A 1 202 ? 11.966 -1.213 -16.969 1.00 93.62 202 LEU A CA 1
ATOM 1653 C C . LEU A 1 202 ? 12.916 -2.362 -16.608 1.00 93.62 202 LEU A C 1
ATOM 1655 O O . LEU A 1 202 ? 13.540 -2.939 -17.493 1.00 93.62 202 LEU A O 1
ATOM 1659 N N . ALA A 1 203 ? 13.002 -2.720 -15.326 1.00 91.31 203 ALA A N 1
ATOM 1660 C CA . ALA A 1 203 ? 13.890 -3.774 -14.844 1.00 91.31 203 ALA A CA 1
ATOM 1661 C C . ALA A 1 203 ? 13.506 -5.168 -15.362 1.00 91.31 203 ALA A C 1
ATOM 1663 O O . ALA A 1 203 ? 14.388 -5.949 -15.714 1.00 91.31 203 ALA A O 1
ATOM 1664 N N . VAL A 1 204 ? 12.206 -5.481 -15.403 1.00 90.81 204 VAL A N 1
ATOM 1665 C CA . VAL A 1 204 ? 11.712 -6.803 -15.823 1.00 90.81 204 VAL A CA 1
ATOM 1666 C C . VAL A 1 204 ? 11.685 -6.937 -17.344 1.00 90.81 204 VAL A C 1
ATOM 1668 O O . VAL A 1 204 ? 12.066 -7.976 -17.871 1.00 90.81 204 VAL A O 1
ATOM 1671 N N . THR A 1 205 ? 11.246 -5.900 -18.059 1.00 91.56 205 THR A N 1
ATOM 1672 C CA . THR A 1 205 ? 11.081 -5.966 -19.523 1.00 91.56 205 THR A CA 1
ATOM 1673 C C . THR A 1 205 ? 12.345 -5.596 -20.291 1.00 91.56 205 THR A C 1
ATOM 1675 O O . THR A 1 205 ? 12.474 -5.978 -21.449 1.00 91.56 205 THR A O 1
ATOM 1678 N N . LYS A 1 206 ? 13.248 -4.814 -19.678 1.00 89.62 206 LYS A N 1
ATOM 1679 C CA . LYS A 1 206 ? 14.390 -4.149 -20.334 1.00 89.62 206 LYS A CA 1
ATOM 1680 C C . LYS A 1 206 ? 14.008 -3.276 -21.542 1.00 89.62 206 LYS A C 1
ATOM 1682 O O . LYS A 1 206 ? 14.871 -2.866 -22.314 1.00 89.62 206 LYS A O 1
ATOM 1687 N N . ASP A 1 207 ? 12.725 -2.953 -21.701 1.00 91.56 207 ASP A N 1
ATOM 1688 C CA . ASP A 1 207 ? 12.210 -2.216 -22.850 1.00 91.56 207 ASP A CA 1
ATOM 1689 C C . ASP A 1 207 ? 12.448 -0.708 -22.676 1.00 91.56 207 ASP A C 1
ATOM 1691 O O . ASP A 1 207 ? 12.005 -0.085 -21.704 1.00 91.56 207 ASP A O 1
ATOM 1695 N N . ARG A 1 208 ? 13.131 -0.098 -23.655 1.00 91.25 208 ARG A N 1
ATOM 1696 C CA . ARG A 1 208 ? 13.464 1.335 -23.663 1.00 91.25 208 ARG A CA 1
ATOM 1697 C C . ARG A 1 208 ? 12.234 2.237 -23.636 1.00 91.25 208 ARG A C 1
ATOM 1699 O O . ARG A 1 208 ? 12.367 3.385 -23.211 1.00 91.25 208 ARG A O 1
ATOM 1706 N N . LYS A 1 209 ? 11.045 1.750 -24.008 1.00 93.88 209 LYS A N 1
ATOM 1707 C CA . LYS A 1 209 ? 9.809 2.543 -23.905 1.00 93.88 209 LYS A CA 1
ATOM 1708 C C . LYS A 1 209 ? 9.523 3.013 -22.477 1.00 93.88 209 LYS A C 1
ATOM 1710 O O . LYS A 1 209 ? 8.924 4.068 -22.299 1.00 93.88 209 LYS A O 1
ATOM 1715 N N . TRP A 1 210 ? 9.986 2.273 -21.464 1.00 94.12 210 TRP A N 1
ATOM 1716 C CA . TRP A 1 210 ? 9.799 2.622 -20.052 1.00 94.12 210 TRP A CA 1
ATOM 1717 C C . TRP A 1 210 ? 10.847 3.604 -19.517 1.00 94.12 210 TRP A C 1
ATOM 1719 O O . TRP A 1 210 ? 10.678 4.144 -18.425 1.00 94.12 210 TRP A O 1
ATOM 1729 N N . LEU A 1 211 ? 11.912 3.878 -20.277 1.00 93.94 211 LEU A N 1
ATOM 1730 C CA . LEU A 1 211 ? 13.037 4.700 -19.830 1.00 93.94 211 LEU A CA 1
ATOM 1731 C C . LEU A 1 211 ? 12.615 6.161 -19.608 1.00 93.94 211 LEU A C 1
ATOM 1733 O O . LEU A 1 211 ? 12.826 6.708 -18.527 1.00 93.94 211 LEU A O 1
ATOM 1737 N N . LYS A 1 212 ? 11.946 6.762 -20.600 1.00 95.69 212 LYS A N 1
ATOM 1738 C CA . LYS A 1 212 ? 11.441 8.140 -20.514 1.00 95.69 212 LYS A CA 1
ATOM 1739 C C . LYS A 1 212 ? 10.381 8.306 -19.406 1.00 95.69 212 LYS A C 1
ATOM 1741 O O . LYS A 1 212 ? 10.554 9.199 -18.579 1.00 95.69 212 LYS A O 1
ATOM 1746 N N . PRO A 1 213 ? 9.359 7.431 -19.286 1.00 96.44 213 PRO A N 1
ATOM 1747 C CA . PRO A 1 213 ? 8.438 7.453 -18.149 1.00 96.44 213 PRO A CA 1
ATOM 1748 C C . PRO A 1 213 ? 9.124 7.383 -16.777 1.00 96.44 213 PRO A C 1
ATOM 1750 O O . PRO A 1 213 ? 8.725 8.114 -15.872 1.00 96.44 213 PRO A O 1
ATOM 1753 N N . CYS A 1 214 ? 10.162 6.546 -16.613 1.00 95.00 214 CYS A N 1
ATOM 1754 C CA . CYS A 1 214 ? 10.953 6.507 -15.375 1.00 95.00 214 CYS A CA 1
ATOM 1755 C C . CYS A 1 214 ? 11.640 7.848 -15.104 1.00 95.00 214 CYS A C 1
ATOM 1757 O O . CYS A 1 214 ? 11.591 8.362 -13.990 1.00 95.00 214 CYS A O 1
ATOM 1759 N N . GLU A 1 215 ? 12.318 8.401 -16.109 1.00 96.75 215 GLU A N 1
ATOM 1760 C CA . GLU A 1 215 ? 13.073 9.650 -15.990 1.00 96.75 215 GLU A CA 1
ATOM 1761 C C . GLU A 1 215 ? 12.179 10.810 -15.559 1.00 96.75 215 GLU A C 1
ATOM 1763 O O . GLU A 1 215 ? 12.496 11.518 -14.601 1.00 96.75 215 GLU A O 1
ATOM 1768 N N . GLU A 1 216 ? 11.037 10.963 -16.225 1.00 97.94 216 GLU A N 1
ATOM 1769 C CA . GLU A 1 216 ? 10.073 12.022 -15.944 1.00 97.94 216 GLU A CA 1
ATOM 1770 C C . GLU A 1 216 ? 9.484 11.887 -14.538 1.00 97.94 216 GLU A C 1
ATOM 1772 O O . GLU A 1 216 ? 9.468 12.859 -13.774 1.00 97.94 216 GLU A O 1
ATOM 1777 N N . SER A 1 217 ? 9.044 10.684 -14.152 1.00 97.38 217 SER A N 1
ATOM 1778 C CA . SER A 1 217 ? 8.437 10.480 -12.838 1.00 97.38 217 SER A CA 1
ATOM 1779 C C . SER A 1 217 ? 9.451 10.650 -11.702 1.00 97.38 217 SER A C 1
ATOM 1781 O O . SER A 1 217 ? 9.129 11.277 -10.691 1.00 97.38 217 SER A O 1
ATOM 1783 N N . ILE A 1 218 ? 10.692 10.176 -11.874 1.00 97.31 218 ILE A N 1
ATOM 1784 C CA . ILE A 1 218 ? 11.761 10.298 -10.867 1.00 97.31 218 ILE A CA 1
ATOM 1785 C C . ILE A 1 218 ? 12.204 11.754 -10.717 1.00 97.31 218 ILE A C 1
ATOM 1787 O O . ILE A 1 218 ? 12.458 12.208 -9.595 1.00 97.31 218 ILE A O 1
ATOM 1791 N N . ALA A 1 219 ? 12.284 12.501 -11.821 1.00 97.69 219 ALA A N 1
ATOM 1792 C CA . ALA A 1 219 ? 12.594 13.926 -11.793 1.00 97.69 219 ALA A CA 1
ATOM 1793 C C . ALA A 1 219 ? 11.523 14.706 -11.017 1.00 97.69 219 ALA A C 1
ATOM 1795 O O . ALA A 1 219 ? 11.854 15.496 -10.130 1.00 97.69 219 ALA A O 1
ATOM 1796 N N . LYS A 1 220 ? 10.238 14.422 -11.272 1.00 97.94 220 LYS A N 1
ATOM 1797 C CA . LYS A 1 220 ? 9.126 15.026 -10.525 1.00 97.94 220 LYS A CA 1
ATOM 1798 C C . LYS A 1 220 ? 9.140 14.640 -9.048 1.00 97.94 220 LYS A C 1
ATOM 1800 O O . LYS A 1 220 ? 9.062 15.526 -8.200 1.00 97.94 220 LYS A O 1
ATOM 1805 N N . ALA A 1 221 ? 9.309 13.358 -8.719 1.00 95.19 221 ALA A N 1
ATOM 1806 C CA . ALA A 1 221 ? 9.405 12.908 -7.329 1.00 95.19 221 ALA A CA 1
ATOM 1807 C C . ALA A 1 221 ? 10.569 13.592 -6.592 1.00 95.19 221 ALA A C 1
ATOM 1809 O O . ALA A 1 221 ? 10.395 14.073 -5.475 1.00 95.19 221 ALA A O 1
ATOM 1810 N N . THR A 1 222 ? 11.724 13.719 -7.255 1.00 95.56 222 THR A N 1
ATOM 1811 C CA . THR A 1 222 ? 12.898 14.433 -6.735 1.00 95.56 222 THR A CA 1
ATOM 1812 C C . THR A 1 222 ? 12.588 15.896 -6.430 1.00 95.56 222 THR A C 1
ATOM 1814 O O . THR A 1 222 ? 12.925 16.373 -5.351 1.00 95.56 222 THR A O 1
ATOM 1817 N N . GLN A 1 223 ? 11.952 16.610 -7.362 1.00 97.31 223 GLN A N 1
ATOM 1818 C CA . GLN A 1 223 ? 11.606 18.024 -7.193 1.00 97.31 223 GLN A CA 1
ATOM 1819 C C . GLN A 1 223 ? 10.648 18.240 -6.010 1.00 97.31 223 GLN A C 1
ATOM 1821 O O . GLN A 1 223 ? 10.720 19.250 -5.314 1.00 97.31 223 GLN A O 1
ATOM 1826 N N . LEU A 1 224 ? 9.751 17.282 -5.779 1.00 95.38 224 LEU A N 1
ATOM 1827 C CA . LEU A 1 224 ? 8.720 17.338 -4.745 1.00 95.38 224 LEU A CA 1
ATOM 1828 C C . LEU A 1 224 ? 9.198 16.825 -3.373 1.00 95.38 224 LEU A C 1
ATOM 1830 O O . LEU A 1 224 ? 8.456 16.912 -2.392 1.00 95.38 224 LEU A O 1
ATOM 1834 N N . ALA A 1 225 ? 10.418 16.291 -3.278 1.00 93.50 225 ALA A N 1
ATOM 1835 C CA . ALA A 1 225 ? 10.955 15.673 -2.072 1.00 93.50 225 ALA A CA 1
ATOM 1836 C C . ALA A 1 225 ? 11.373 16.711 -1.014 1.00 93.50 225 ALA A C 1
ATOM 1838 O O . ALA A 1 225 ? 12.514 17.172 -0.977 1.00 93.50 225 ALA A O 1
ATOM 1839 N N . LYS A 1 226 ? 10.442 17.071 -0.123 1.00 92.25 226 LYS A N 1
ATOM 1840 C CA . LYS A 1 226 ? 10.674 18.098 0.909 1.00 92.25 226 LYS A CA 1
ATOM 1841 C C . LYS A 1 226 ? 11.351 17.567 2.179 1.00 92.25 226 LYS A C 1
ATOM 1843 O O . LYS A 1 226 ? 12.196 18.260 2.739 1.00 92.25 226 LYS A O 1
ATOM 1848 N N . SER A 1 227 ? 11.013 16.355 2.623 1.00 90.56 227 SER A N 1
ATOM 1849 C CA . SER A 1 227 ? 11.607 15.735 3.818 1.00 90.56 227 SER A CA 1
ATOM 1850 C C . SER A 1 227 ? 12.889 14.969 3.496 1.00 90.56 227 SER A C 1
ATOM 1852 O O . SER A 1 227 ? 13.104 14.544 2.360 1.00 90.56 227 SER A O 1
ATOM 1854 N N . ASP A 1 228 ? 13.733 14.738 4.500 1.00 91.19 228 ASP A N 1
ATOM 1855 C CA . ASP A 1 228 ? 14.968 13.970 4.311 1.00 91.19 228 ASP A CA 1
ATOM 1856 C C . ASP A 1 228 ? 14.696 12.524 3.893 1.00 91.19 228 ASP A C 1
ATOM 1858 O O . ASP A 1 228 ? 15.399 11.984 3.039 1.00 91.19 228 ASP A O 1
ATOM 1862 N N . ASP A 1 229 ? 13.620 11.923 4.398 1.00 83.75 229 ASP A N 1
ATOM 1863 C CA . ASP A 1 229 ? 13.181 10.602 3.951 1.00 83.75 229 ASP A CA 1
ATOM 1864 C C . ASP A 1 229 ? 12.738 10.616 2.485 1.00 83.75 229 ASP A C 1
ATOM 1866 O O . ASP A 1 229 ? 13.143 9.752 1.706 1.00 83.75 229 ASP A O 1
ATOM 1870 N N . ALA A 1 230 ? 11.981 11.634 2.064 1.00 84.25 230 ALA A N 1
ATOM 1871 C CA . ALA A 1 230 ? 11.581 11.792 0.669 1.00 84.25 230 ALA A CA 1
ATOM 1872 C C . ALA A 1 230 ? 12.796 11.980 -0.258 1.00 84.25 230 ALA A C 1
ATOM 1874 O O . ALA A 1 230 ? 12.841 11.418 -1.360 1.00 84.25 230 ALA A O 1
ATOM 1875 N N . LYS A 1 231 ? 13.811 12.730 0.191 1.00 90.88 231 LYS A N 1
ATOM 1876 C CA . LYS A 1 231 ? 15.069 12.933 -0.546 1.00 90.88 231 LYS A CA 1
ATOM 1877 C C . LYS A 1 231 ? 15.869 11.636 -0.653 1.00 90.88 231 LYS A C 1
ATOM 1879 O O . LYS A 1 231 ? 16.346 11.317 -1.743 1.00 90.88 231 LYS A O 1
ATOM 1884 N N . LYS A 1 232 ? 15.970 10.857 0.432 1.00 92.69 232 LYS A N 1
ATOM 1885 C CA . LYS A 1 232 ? 16.620 9.532 0.437 1.00 92.69 232 LYS A CA 1
ATOM 1886 C C . LYS A 1 232 ? 15.938 8.571 -0.533 1.00 92.69 232 LYS A C 1
ATOM 1888 O O . LYS A 1 232 ? 16.620 7.938 -1.336 1.00 92.69 232 LYS A O 1
ATOM 1893 N N . ILE A 1 233 ? 14.604 8.500 -0.504 1.00 87.94 233 ILE A N 1
ATOM 1894 C CA . ILE A 1 233 ? 13.814 7.685 -1.441 1.00 87.94 233 ILE A CA 1
ATOM 1895 C C . ILE A 1 233 ? 14.105 8.111 -2.888 1.00 87.94 233 ILE A C 1
ATOM 1897 O O . ILE A 1 233 ? 14.429 7.275 -3.729 1.00 87.94 233 ILE A O 1
ATOM 1901 N N . SER A 1 234 ? 14.090 9.416 -3.165 1.00 89.88 234 SER A N 1
ATOM 1902 C CA . SER A 1 234 ? 14.386 9.957 -4.500 1.00 89.88 234 SER A CA 1
ATOM 1903 C C . SER A 1 234 ? 15.807 9.652 -4.978 1.00 89.88 234 SER A C 1
ATOM 1905 O O . SER A 1 234 ? 16.000 9.333 -6.151 1.00 89.88 234 SER A O 1
ATOM 1907 N N . SER A 1 235 ? 16.804 9.689 -4.086 1.00 93.69 235 SER A N 1
ATOM 1908 C CA . SER A 1 235 ? 18.180 9.293 -4.419 1.00 93.69 235 SER A CA 1
ATOM 1909 C C . SER A 1 235 ? 18.260 7.833 -4.855 1.00 93.69 235 SER A C 1
ATOM 1911 O O . SER A 1 235 ? 18.794 7.544 -5.925 1.00 93.69 235 SER A O 1
ATOM 1913 N N . ARG A 1 236 ? 17.638 6.929 -4.088 1.00 92.81 236 ARG A N 1
ATOM 1914 C CA . ARG A 1 236 ? 17.609 5.492 -4.400 1.00 92.81 236 ARG A CA 1
ATOM 1915 C C . ARG A 1 236 ? 16.959 5.208 -5.754 1.00 92.81 236 ARG A C 1
ATOM 1917 O O . ARG A 1 236 ? 17.473 4.399 -6.520 1.00 92.81 236 ARG A O 1
ATOM 1924 N N . MET A 1 237 ? 15.872 5.908 -6.088 1.00 94.81 237 MET A N 1
ATOM 1925 C CA . MET A 1 237 ? 15.225 5.766 -7.399 1.00 94.81 237 MET A CA 1
ATOM 1926 C C . MET A 1 237 ? 16.151 6.185 -8.552 1.00 94.81 237 MET A C 1
ATOM 1928 O O . MET A 1 237 ? 16.217 5.498 -9.571 1.00 94.81 237 MET A O 1
ATOM 1932 N N . ARG A 1 238 ? 16.920 7.273 -8.395 1.00 95.56 238 ARG A N 1
ATOM 1933 C CA . ARG A 1 238 ? 17.906 7.703 -9.406 1.00 95.56 238 ARG A CA 1
ATOM 1934 C C . ARG A 1 238 ? 19.046 6.701 -9.571 1.00 95.56 238 ARG A C 1
ATOM 1936 O O . ARG A 1 238 ? 19.463 6.427 -10.695 1.00 95.56 238 ARG A O 1
ATOM 1943 N N . GLU A 1 239 ? 19.550 6.157 -8.469 1.00 95.75 239 GLU A N 1
ATOM 1944 C CA . GLU A 1 239 ? 20.582 5.116 -8.490 1.00 95.75 239 GLU A CA 1
ATOM 1945 C C . GLU A 1 239 ? 20.089 3.865 -9.226 1.00 95.75 239 GLU A C 1
ATOM 1947 O O . GLU A 1 239 ? 20.787 3.359 -10.110 1.00 95.75 239 GLU A O 1
ATOM 1952 N N . ALA A 1 240 ? 18.857 3.430 -8.940 1.00 93.69 240 ALA A N 1
ATOM 1953 C CA . ALA A 1 240 ? 18.213 2.318 -9.631 1.00 93.69 240 ALA A CA 1
ATOM 1954 C C . ALA A 1 240 ? 18.055 2.587 -11.137 1.00 93.69 240 ALA A C 1
ATOM 1956 O O . ALA A 1 240 ? 18.426 1.740 -11.950 1.00 93.69 240 ALA A O 1
ATOM 1957 N N . LEU A 1 241 ? 17.594 3.779 -11.535 1.00 94.56 241 LEU A N 1
ATOM 1958 C CA . LEU A 1 241 ? 17.491 4.159 -12.949 1.00 94.56 241 LEU A CA 1
ATOM 1959 C C . LEU A 1 241 ? 18.853 4.112 -13.655 1.00 94.56 241 LEU A C 1
ATOM 1961 O O . LEU A 1 241 ? 18.974 3.565 -14.751 1.00 94.56 241 LEU A O 1
ATOM 1965 N N . ASN A 1 242 ? 19.896 4.664 -13.033 1.00 94.12 242 ASN A N 1
ATOM 1966 C CA . ASN A 1 242 ? 21.244 4.654 -13.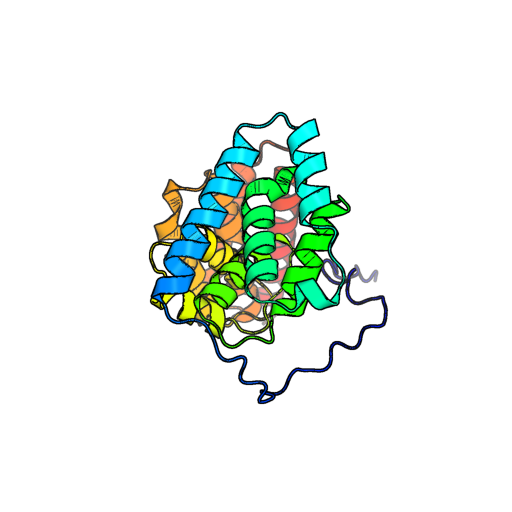600 1.00 94.12 242 ASN A CA 1
ATOM 1967 C C . ASN A 1 242 ? 21.795 3.232 -13.740 1.00 94.12 242 ASN A C 1
ATOM 1969 O O . ASN A 1 242 ? 22.470 2.925 -14.724 1.00 94.12 242 ASN A O 1
ATOM 1973 N N . TYR A 1 243 ? 21.484 2.353 -12.788 1.00 93.38 243 TYR A N 1
ATOM 1974 C CA . TYR A 1 243 ? 21.797 0.935 -12.898 1.00 93.38 243 TYR A CA 1
ATOM 1975 C C . TYR A 1 243 ? 21.090 0.287 -14.100 1.00 93.38 243 TYR A C 1
ATOM 1977 O O . TYR A 1 243 ? 21.762 -0.350 -14.913 1.00 93.38 243 TYR A O 1
ATOM 1985 N N . GLN A 1 244 ? 19.782 0.509 -14.273 1.00 92.19 244 GLN A N 1
ATOM 1986 C CA . GLN A 1 244 ? 19.031 -0.045 -15.409 1.00 92.19 244 GLN A CA 1
ATOM 1987 C C . GLN A 1 244 ? 19.524 0.497 -16.758 1.00 92.19 244 GLN A C 1
ATOM 1989 O O . GLN A 1 244 ? 19.726 -0.272 -17.695 1.00 92.19 244 GLN A O 1
ATOM 1994 N N . ARG A 1 245 ? 19.830 1.799 -16.851 1.00 90.69 245 ARG A N 1
ATOM 1995 C CA . ARG A 1 245 ? 20.416 2.419 -18.056 1.00 90.69 245 ARG A CA 1
ATOM 1996 C C . ARG A 1 245 ? 21.714 1.741 -18.491 1.00 90.69 245 ARG A C 1
ATOM 1998 O O . ARG A 1 245 ? 21.937 1.582 -19.687 1.00 90.69 245 ARG A O 1
ATOM 2005 N N . ARG A 1 246 ? 22.575 1.353 -17.542 1.00 89.75 246 ARG A N 1
ATOM 2006 C CA . ARG A 1 246 ? 23.814 0.627 -17.860 1.00 89.75 246 ARG A CA 1
ATOM 2007 C C . ARG A 1 246 ? 23.520 -0.759 -18.424 1.00 89.75 246 ARG A C 1
ATOM 2009 O O . ARG A 1 246 ? 24.134 -1.121 -19.417 1.00 89.75 246 ARG A O 1
ATOM 2016 N N . LYS A 1 247 ? 22.556 -1.482 -17.848 1.00 86.25 247 LYS A N 1
ATOM 2017 C CA . LYS A 1 247 ? 22.165 -2.817 -18.326 1.00 86.25 247 LYS A CA 1
ATOM 2018 C C . LYS A 1 247 ? 21.516 -2.817 -19.710 1.00 86.25 247 LYS A C 1
ATOM 2020 O O . LYS A 1 247 ? 21.769 -3.713 -20.493 1.00 86.25 247 LYS A O 1
ATOM 2025 N N . ILE A 1 248 ? 20.728 -1.797 -20.038 1.00 84.19 248 ILE A N 1
ATOM 2026 C CA . ILE A 1 248 ? 20.061 -1.683 -21.351 1.00 84.19 248 ILE A CA 1
ATOM 2027 C C . ILE A 1 248 ? 21.026 -1.233 -22.467 1.00 84.19 248 ILE A C 1
ATOM 2029 O O . ILE A 1 248 ? 20.705 -1.309 -23.651 1.00 84.19 248 ILE A O 1
ATOM 2033 N N . ARG A 1 249 ? 22.196 -0.693 -22.107 1.00 73.62 249 ARG A N 1
ATOM 2034 C CA . ARG A 1 249 ? 23.253 -0.325 -23.064 1.00 73.62 249 ARG A CA 1
ATOM 2035 C C . ARG A 1 249 ? 24.218 -1.472 -23.361 1.00 73.62 249 ARG A C 1
ATOM 2037 O O . ARG A 1 249 ? 24.946 -1.371 -24.339 1.00 73.62 249 ARG A O 1
ATOM 2044 N N . SER A 1 250 ? 24.278 -2.479 -22.491 1.00 61.06 250 SER A N 1
ATOM 2045 C CA . SER A 1 250 ? 25.153 -3.647 -22.640 1.00 61.06 250 SER A CA 1
ATOM 2046 C C . SER A 1 250 ? 24.508 -4.814 -23.394 1.00 61.06 250 SER A C 1
ATOM 2048 O O . SER A 1 250 ? 25.219 -5.765 -23.700 1.00 61.06 250 SER A O 1
ATOM 2050 N N . ASP A 1 251 ? 23.201 -4.731 -23.651 1.00 53.75 251 ASP A N 1
ATOM 2051 C CA . ASP A 1 251 ? 22.400 -5.669 -24.447 1.00 53.75 251 ASP A CA 1
ATOM 2052 C C . ASP A 1 251 ? 22.117 -5.044 -25.828 1.00 53.75 251 ASP A C 1
ATOM 2054 O O . ASP A 1 251 ? 22.127 -5.794 -26.828 1.00 53.75 251 ASP A O 1
#

pLDDT: mean 76.86, std 21.32, range [22.05, 97.94]

Solvent-accessible surface area (backbone atoms only — not comparable to full-atom values): 14229 Å² total; per-residue (Å²): 138,82,86,77,78,78,88,83,79,90,57,88,81,69,76,69,83,70,80,74,74,82,80,67,97,70,92,65,79,72,84,72,78,59,76,70,57,54,52,58,48,48,54,54,46,53,51,51,52,54,52,46,68,74,44,55,73,67,58,30,52,54,51,47,35,56,71,45,64,62,62,75,79,52,29,67,37,64,67,51,19,34,48,33,16,53,48,41,60,76,42,39,90,82,23,65,97,36,73,43,32,51,38,23,48,51,18,38,65,60,44,78,72,57,99,42,73,72,46,47,44,34,35,50,33,25,26,48,79,71,68,46,76,72,96,44,64,68,53,52,53,58,44,39,75,77,42,77,81,44,65,58,46,50,53,20,38,40,56,48,19,39,40,93,85,35,50,72,67,47,26,54,51,21,50,55,53,45,60,75,45,44,91,82,42,55,71,40,56,47,25,42,52,52,19,48,29,30,45,38,49,26,67,75,67,59,45,70,83,32,51,60,60,23,53,56,25,43,51,51,19,44,76,53,32,81,48,71,68,45,39,52,53,34,50,52,53,52,54,51,50,55,52,48,56,54,57,60,70,76,107

Sequence (251 aa):
MTLVAIVISVASFAQQGYEVPAPWYSKTSVKLPKTAQWQNYRETVQNRISFLRKDTLENRRARILKISTMPYREYEKPENAYLLSEIYVAFYDILRGTQAGNNCANAIGLGQFVDDREYLRSLYTAGWITGGVHNSSHLGRKLLDLYPNDSNLKMAYIFDSYHAHAKVEDRIYGLEILDQHRSKLTDFQYYRFKSEINLALLAVTKDRKWLKPCEESIAKATQLAKSDDAKKISSRMREALNYQRRKIRSD

Mean predicted aligned error: 10.57 Å

Foldseek 3Di:
DDDDDDDDPDCVVVPPPPPPPDDDLDPPAPPDDDPVVVVVLVVVLVVVLVVLVPDDLVVSVVVLQVLLPDPPVVLLDLSSLLSLLVNCLSQVVSLPPHPSNVSNVSSLVNNPNYPDLSSLQSSLLSCLSVVNADLPLVSLVVSCVVVVPDLSSLVSLLSNLLDQNHDLVSLVVSLVSLVVNVVVDDQLRSLLSQLSSLLSNCVVVVDCVSLVSNVVSLVSNCVVQPDPVSNVSSVVSVVSSVVSVVVSVVD

Radius of gyration: 19.77 Å; Cα contacts (8 Å, |Δi|>4): 248; chains: 1; bounding box: 64×46×50 Å

Nearest PDB structures (foldseek):
  5xi8-assembly1_A  TM=4.150E-01  e=5.696E-01  Escherichia coli K-12
  4a1s-assembly1_B  TM=4.429E-01  e=1.385E+00  Drosophila melanogaster
  4gpk-assembly2_F  TM=3.743E-01  e=1.061E+00  Bacillus thuringiensis serovar thuringiensis
  8fiq-assembly1_A  TM=2.384E-01  e=4.986E-01  synthetic construct
  9dtr-assembly1_S  TM=2.557E-01  e=5.955E-01  Saccharomyces cerevisiae

Secondary structure (DSSP, 8-state):
---------S-TTSSS---------------PPPHHHHHHHHHHHHHHHHHHHHS-HHHHHHHHHHHH---HHHHTSHHHHHHHHHHHHHHHHHHTTSHHHHHHHHHHHHGGG---HHHHHHHHHHHHHHT---S-HHHHHHHHHH-TT-HHHHHHHHHHHTSTT--HHHHHHHHHHHHHTGGGS-HHHHHHHHHHHHHHHHHHH--GGGHHHHHHHHHHHHHH--SHHHHHHHHHHHHHHHHHHHHHH--